Protein AF-A0A382DTG4-F1 (afdb_monomer)

Solvent-accessible surface area (backbone atoms only — not comparable to full-atom values): 11160 Å² total; per-residue (Å²): 135,79,87,79,81,75,70,80,77,74,67,53,72,70,52,54,51,51,22,52,24,25,38,50,22,15,50,25,50,50,53,11,51,51,51,27,50,52,51,48,52,54,34,33,78,71,74,37,52,62,44,42,61,45,42,50,45,24,54,51,43,31,53,47,50,34,57,56,57,39,75,75,47,96,58,85,46,54,68,46,31,54,51,16,40,53,50,39,50,48,46,46,51,52,19,35,52,54,21,58,73,44,82,76,82,46,75,62,50,62,40,65,55,44,51,53,23,50,42,33,39,71,46,52,28,83,79,79,52,74,70,78,75,73,63,88,53,73,78,52,46,83,66,38,69,78,55,57,80,78,51,83,59,63,76,42,53,55,14,12,16,36,20,50,62,70,75,40,71,46,33,21,52,11,57,59,47,34,48,33,46,24,46,21,24,38,41,28,15,53,32,40,71,70,63,45,57,68,70,58,18,50,53,52,8,50,48,66,38,67,58,131

Mean predicted aligned error: 8.34 Å

Secondary structure (DSSP, 8-state):
--GGG-------HHHHHHHHHHHHHHHHHHHHHHHHHHHHHHHHHTT----HHHHHHHHHHHHHHHHHGGGTSSS--HHHHHHHHHHHHHHHHHHHHHHHHS----HHIIIIIHHHHHHHHHT--TTT-GGGG--S-HHHHHHHTTTSTTS-SHHHHHHHHHHHHHS-GGGGGHHHHHHHHHHHHHHHHHHHHTT--HHHHHHHHHHHHH--

Foldseek 3Di:
DDPPPPPPPPQPPVLVLLLLLLQQLLVLLVVLLVQLLVVQVVCLVVVWAQALVSVVSSVVSSLCSLPVVLVPDPDRPVVSSVSSSVLNVCQLVVLLVVLVVDDDPDPCCVADLLVLLVCRLVGDRVVPCVPPLPDPPPVNNVVCVPPVVPDDCSLSSQLSSQCNNVVDSSSSRSVLSSNLSSQLSNQLSVCSVVVDDNVVSNVRSNCRSPPD

pLDDT: mean 83.43, std 18.0, range [33.41, 98.25]

Structure (mmCIF, N/CA/C/O backbone):
data_AF-A0A382DTG4-F1
#
_entry.id   AF-A0A382DTG4-F1
#
loop_
_atom_site.group_PDB
_atom_site.id
_atom_site.type_symbol
_atom_site.label_atom_id
_atom_site.label_alt_id
_atom_site.label_comp_id
_atom_site.label_asym_id
_atom_site.label_entity_id
_atom_site.label_seq_id
_atom_site.pdbx_PDB_ins_code
_atom_site.Cartn_x
_atom_site.Cartn_y
_atom_site.Cartn_z
_atom_site.occupancy
_atom_site.B_iso_or_equiv
_atom_site.auth_seq_id
_atom_site.auth_comp_id
_atom_site.auth_asym_id
_atom_site.auth_atom_id
_atom_site.pdbx_PDB_model_num
ATOM 1 N N . MET A 1 1 ? -14.571 -15.380 48.040 1.00 41.59 1 MET A N 1
ATOM 2 C CA . MET A 1 1 ? -14.551 -15.305 46.560 1.00 41.59 1 MET A CA 1
ATOM 3 C C . MET A 1 1 ? -14.891 -13.881 46.158 1.00 41.59 1 MET A C 1
ATOM 5 O O . MET A 1 1 ? -15.902 -13.368 46.612 1.00 41.59 1 MET A O 1
ATOM 9 N N . ASN A 1 2 ? -13.997 -13.217 45.423 1.00 33.41 2 ASN A N 1
ATOM 10 C CA . ASN A 1 2 ? -14.079 -11.786 45.120 1.00 33.41 2 ASN A CA 1
ATOM 11 C C . ASN A 1 2 ? -15.054 -11.560 43.939 1.00 33.41 2 ASN A C 1
ATOM 13 O O . ASN A 1 2 ? -14.813 -12.124 42.871 1.00 33.41 2 ASN A O 1
ATOM 17 N N . PRO A 1 3 ? -16.133 -10.767 44.074 1.00 41.69 3 PRO A N 1
ATOM 18 C CA . PRO A 1 3 ? -17.193 -10.647 43.060 1.00 41.69 3 PRO A CA 1
ATOM 19 C C . PRO A 1 3 ? -16.817 -9.777 41.841 1.00 41.69 3 PRO A C 1
ATOM 21 O O . PRO A 1 3 ? -17.677 -9.404 41.051 1.00 41.69 3 PRO A O 1
ATOM 24 N N . ILE A 1 4 ? -15.534 -9.457 41.652 1.00 47.00 4 ILE A N 1
ATOM 25 C CA . ILE A 1 4 ? -15.059 -8.506 40.630 1.00 47.00 4 ILE A CA 1
ATOM 26 C C . ILE A 1 4 ? -14.808 -9.177 39.260 1.00 47.00 4 ILE A C 1
ATOM 28 O O . ILE A 1 4 ? -14.642 -8.492 38.256 1.00 47.00 4 ILE A O 1
ATOM 32 N N . LEU A 1 5 ? -14.839 -10.510 39.165 1.00 43.56 5 LEU A N 1
ATOM 33 C CA . LEU A 1 5 ? -14.403 -11.228 37.955 1.00 43.56 5 LEU A CA 1
ATOM 34 C C . LEU A 1 5 ? -15.515 -11.702 37.002 1.00 43.56 5 LEU A C 1
ATOM 36 O O . LEU A 1 5 ? -15.212 -12.359 36.013 1.00 43.56 5 LEU A O 1
ATOM 40 N N . VAL A 1 6 ? -16.785 -11.345 37.232 1.00 41.88 6 VAL A N 1
ATOM 41 C CA . VAL A 1 6 ? -17.903 -11.747 36.344 1.00 41.88 6 VAL A CA 1
ATOM 42 C C . VAL A 1 6 ? -18.713 -10.542 35.857 1.00 41.88 6 VAL A C 1
ATOM 44 O O . VAL A 1 6 ? -19.922 -10.598 35.668 1.00 41.88 6 VAL A O 1
ATOM 47 N N . ALA A 1 7 ? -18.045 -9.416 35.608 1.00 39.16 7 ALA A N 1
ATOM 48 C CA . ALA A 1 7 ? -18.603 -8.400 34.728 1.00 39.16 7 ALA A CA 1
ATOM 49 C C . ALA A 1 7 ? -18.154 -8.722 33.300 1.00 39.16 7 ALA A C 1
ATOM 51 O O . ALA A 1 7 ? -17.081 -8.306 32.865 1.00 39.16 7 ALA A O 1
ATOM 52 N N . SER A 1 8 ? -18.988 -9.457 32.561 1.00 46.69 8 SER A N 1
ATOM 53 C CA . SER A 1 8 ? -18.983 -9.431 31.096 1.00 46.69 8 SER A CA 1
ATOM 54 C C . SER A 1 8 ? -19.105 -7.962 30.666 1.00 46.69 8 SER A C 1
ATOM 56 O O . SER A 1 8 ? -20.215 -7.438 30.535 1.00 46.69 8 SER A O 1
ATOM 58 N N . ARG A 1 9 ? -17.975 -7.265 30.483 1.00 50.72 9 ARG A N 1
ATOM 59 C CA . ARG A 1 9 ? -17.933 -5.931 29.877 1.00 50.72 9 ARG A CA 1
ATOM 60 C C . ARG A 1 9 ? -18.390 -6.092 28.432 1.00 50.72 9 ARG A C 1
ATOM 62 O O . ARG A 1 9 ? -17.586 -6.314 27.534 1.00 50.72 9 ARG A O 1
ATOM 69 N N . LYS A 1 10 ? -19.700 -5.994 28.195 1.00 53.47 10 LYS A N 1
ATOM 70 C CA . LYS A 1 10 ? -20.219 -5.720 26.857 1.00 53.47 10 LYS A CA 1
ATOM 71 C C . LYS A 1 10 ? -19.581 -4.401 26.428 1.00 53.47 10 LYS A C 1
ATOM 73 O O . LYS A 1 10 ? -19.871 -3.358 27.012 1.00 53.47 10 LYS A O 1
ATOM 78 N N . SER A 1 11 ? -18.662 -4.460 25.466 1.00 61.19 11 SER A N 1
ATOM 79 C CA . SER A 1 11 ? -18.122 -3.255 24.850 1.00 61.19 11 SER A CA 1
ATOM 80 C C . SER A 1 11 ? -19.294 -2.428 24.296 1.00 61.19 11 SER A C 1
ATOM 82 O O . SER A 1 11 ? -20.218 -3.009 23.717 1.00 61.19 11 SER A O 1
ATOM 84 N N . PRO A 1 12 ? -19.312 -1.098 24.507 1.00 77.69 12 PRO A N 1
ATOM 85 C CA . PRO A 1 12 ? -20.379 -0.240 23.998 1.00 77.69 12 PRO A CA 1
ATOM 86 C C . PRO A 1 12 ? -20.566 -0.445 22.490 1.00 77.69 12 PRO A C 1
ATOM 88 O O . PRO A 1 12 ? -19.577 -0.627 21.777 1.00 77.69 12 PRO A O 1
ATOM 91 N N . GLU A 1 13 ? -21.795 -0.348 21.977 1.00 80.75 13 GLU A N 1
ATOM 92 C CA . GLU A 1 13 ? -22.078 -0.485 20.534 1.00 80.75 13 GLU A CA 1
ATOM 93 C C . GLU A 1 13 ? -21.193 0.433 19.677 1.00 80.75 13 GLU A C 1
ATOM 95 O O . GLU A 1 13 ? -20.664 0.017 18.647 1.00 80.75 13 GLU A O 1
ATOM 100 N N . ARG A 1 14 ? -20.929 1.655 20.163 1.00 83.94 14 ARG A N 1
ATOM 101 C CA . ARG A 1 14 ? -20.005 2.608 19.531 1.00 83.94 14 ARG A CA 1
ATOM 102 C C . ARG A 1 14 ? -18.582 2.061 19.399 1.00 83.94 14 ARG A C 1
ATOM 104 O O . ARG A 1 14 ? -17.934 2.283 18.383 1.00 83.94 14 ARG A O 1
ATOM 111 N N . THR A 1 15 ? -18.083 1.369 20.420 1.00 86.88 15 THR A N 1
ATOM 112 C CA . THR A 1 15 ? -16.732 0.794 20.425 1.00 86.88 15 THR A CA 1
ATOM 113 C C . THR A 1 15 ? -16.626 -0.327 19.398 1.00 86.88 15 THR A C 1
ATOM 115 O O . THR A 1 15 ? -15.684 -0.327 18.613 1.00 86.88 15 THR A O 1
ATOM 118 N N . ARG A 1 16 ? -17.633 -1.207 19.328 1.00 87.69 16 ARG A N 1
ATOM 119 C CA . ARG A 1 16 ? -17.695 -2.278 18.318 1.00 87.69 16 ARG A CA 1
ATOM 120 C C . ARG A 1 16 ? -17.787 -1.735 16.897 1.00 87.69 16 ARG A C 1
ATOM 122 O O . ARG A 1 16 ? -17.197 -2.294 15.980 1.00 87.69 16 ARG A O 1
ATOM 129 N N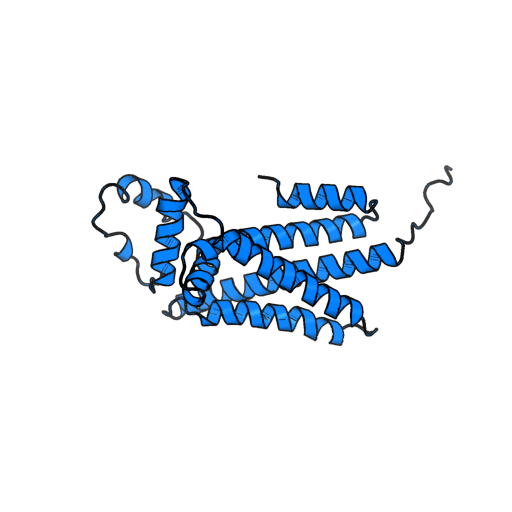 . PHE A 1 17 ? -18.525 -0.645 16.705 1.00 90.44 17 PHE A N 1
ATOM 130 C CA . PHE A 1 17 ? -18.615 0.016 15.407 1.00 90.44 17 PHE A CA 1
ATOM 131 C C . PHE A 1 17 ? -17.248 0.547 14.947 1.00 90.44 17 PHE A C 1
ATOM 133 O O . PHE A 1 17 ? -16.827 0.257 13.829 1.00 90.44 17 PHE A O 1
ATOM 140 N N . LEU A 1 18 ? -16.525 1.254 15.824 1.00 93.69 18 LEU A N 1
ATOM 141 C CA . LEU A 1 18 ? -15.179 1.765 15.531 1.00 93.69 18 LEU A CA 1
ATOM 142 C C . LEU A 1 18 ? -14.165 0.641 15.295 1.00 93.69 18 LEU A C 1
ATOM 144 O O . LEU A 1 18 ? -13.379 0.720 14.355 1.00 93.69 18 LEU A O 1
ATOM 148 N N . GLU A 1 19 ? -14.213 -0.410 16.111 1.00 94.38 19 GLU A N 1
ATOM 149 C CA . GLU A 1 19 ? -13.383 -1.608 15.966 1.00 94.38 19 GLU A CA 1
ATOM 150 C C . GLU A 1 19 ? -13.554 -2.240 14.579 1.00 94.38 19 GLU A C 1
ATOM 152 O O . GLU A 1 19 ? -12.569 -2.452 13.872 1.00 94.38 19 GLU A O 1
ATOM 157 N N . ARG A 1 20 ? -14.802 -2.470 14.147 1.00 92.94 20 ARG A N 1
ATOM 158 C CA . ARG A 1 20 ? -15.104 -3.047 12.828 1.00 92.94 20 ARG A CA 1
ATOM 159 C C . ARG A 1 20 ? -14.619 -2.159 11.689 1.00 92.94 20 ARG A C 1
ATOM 161 O O . ARG A 1 20 ? -14.028 -2.674 10.739 1.00 92.94 20 ARG A O 1
ATOM 168 N N . ILE A 1 21 ? -14.836 -0.843 11.786 1.00 94.69 21 ILE A N 1
ATOM 169 C CA . ILE A 1 21 ? -14.362 0.102 10.769 1.00 94.69 21 ILE A CA 1
ATOM 170 C C . ILE A 1 21 ? -12.841 0.043 10.664 1.00 94.69 21 ILE A C 1
ATOM 172 O O . ILE A 1 21 ? -12.321 -0.074 9.554 1.00 94.69 21 ILE A O 1
ATOM 176 N N . ALA A 1 22 ? -12.137 0.104 11.794 1.00 96.56 22 ALA A N 1
ATOM 177 C CA . ALA A 1 22 ? -10.681 0.103 11.838 1.00 96.56 22 ALA A CA 1
ATOM 178 C C . ALA A 1 22 ? -10.106 -1.219 11.302 1.00 96.56 22 ALA A C 1
ATOM 180 O O . ALA A 1 22 ? -9.266 -1.201 10.400 1.00 96.56 22 ALA A O 1
ATOM 181 N N . ALA A 1 23 ? -10.639 -2.360 11.754 1.00 95.62 23 ALA A N 1
ATOM 182 C CA . ALA A 1 23 ? -10.216 -3.687 11.308 1.00 95.62 23 ALA A CA 1
ATOM 183 C C . ALA A 1 23 ? -10.394 -3.855 9.798 1.00 95.62 23 ALA A C 1
ATOM 185 O O . ALA A 1 23 ? -9.489 -4.301 9.089 1.00 95.62 23 ALA A O 1
ATOM 186 N N . ARG A 1 24 ? -11.569 -3.478 9.286 1.00 94.69 24 ARG A N 1
ATOM 187 C CA . ARG A 1 24 ? -11.892 -3.612 7.868 1.00 94.69 24 ARG A CA 1
ATOM 188 C C . ARG A 1 24 ? -11.072 -2.664 7.006 1.00 94.69 24 ARG A C 1
ATOM 190 O O . ARG A 1 24 ? -10.570 -3.103 5.979 1.00 94.69 24 ARG A O 1
ATOM 197 N N . SER A 1 25 ? -10.889 -1.415 7.427 1.00 96.81 25 SER A N 1
ATOM 198 C CA . SER A 1 25 ? -10.101 -0.435 6.669 1.00 96.81 25 SER A CA 1
ATOM 199 C C . SER A 1 25 ? -8.630 -0.844 6.598 1.00 96.81 25 SER A C 1
ATOM 201 O O . SER A 1 25 ? -8.063 -0.916 5.509 1.00 96.81 25 SER A O 1
ATOM 203 N N . GLY A 1 26 ? -8.033 -1.192 7.745 1.00 97.38 26 GLY A N 1
ATOM 204 C CA . GLY A 1 26 ? -6.634 -1.613 7.823 1.00 97.38 26 GLY A CA 1
ATOM 205 C C . GLY A 1 26 ? -6.365 -2.904 7.049 1.00 97.38 26 GLY A C 1
ATOM 206 O O . GLY A 1 26 ? -5.438 -2.957 6.246 1.00 97.38 26 GLY A O 1
ATOM 207 N N . SER A 1 27 ? -7.219 -3.924 7.205 1.00 97.00 27 SER A N 1
ATOM 208 C CA . SER A 1 27 ? -7.064 -5.176 6.448 1.00 97.00 27 SER A CA 1
ATOM 209 C C . SER A 1 27 ? -7.289 -4.999 4.944 1.00 97.00 27 SER A C 1
ATOM 211 O O . SER A 1 27 ? -6.564 -5.606 4.167 1.00 97.00 27 SER A O 1
ATOM 213 N N . SER A 1 28 ? -8.229 -4.148 4.514 1.00 97.00 28 SER A N 1
ATOM 214 C CA . SER A 1 28 ? -8.463 -3.884 3.082 1.00 97.00 28 SER A CA 1
ATOM 215 C C . SER A 1 28 ? -7.253 -3.210 2.429 1.00 97.00 28 SER A C 1
ATOM 217 O O . SER A 1 28 ? -6.852 -3.606 1.337 1.00 97.00 28 SER A O 1
ATOM 219 N N . ILE A 1 29 ? -6.621 -2.255 3.125 1.00 98.00 29 ILE A N 1
ATOM 220 C CA . ILE A 1 29 ? -5.372 -1.627 2.670 1.00 98.00 29 ILE A CA 1
ATOM 221 C C . ILE A 1 29 ? -4.253 -2.668 2.544 1.00 98.00 29 ILE A C 1
ATOM 223 O O . ILE A 1 29 ? -3.593 -2.719 1.508 1.00 98.00 29 ILE A O 1
ATOM 227 N N . LEU A 1 30 ? -4.060 -3.523 3.557 1.00 97.00 30 LEU A N 1
ATOM 228 C CA . LEU A 1 30 ? -3.025 -4.562 3.507 1.00 97.00 30 LEU A CA 1
ATOM 229 C C . LEU A 1 30 ? -3.260 -5.578 2.388 1.00 97.00 30 LEU A C 1
ATOM 231 O O . LEU A 1 30 ? -2.315 -5.936 1.694 1.00 97.00 30 LEU A O 1
ATOM 235 N N . ILE A 1 31 ? -4.501 -6.031 2.193 1.00 97.19 31 ILE A N 1
ATOM 236 C CA . ILE A 1 31 ? -4.842 -6.971 1.116 1.00 97.19 31 ILE A CA 1
ATOM 237 C C . ILE A 1 31 ? -4.566 -6.332 -0.248 1.00 97.19 31 ILE A C 1
ATOM 239 O O . ILE A 1 31 ? -3.999 -6.984 -1.121 1.00 97.19 31 ILE A O 1
ATOM 243 N N . ALA A 1 32 ? -4.927 -5.060 -0.430 1.00 97.62 32 ALA A N 1
ATOM 244 C CA . ALA A 1 32 ? -4.651 -4.335 -1.664 1.00 97.62 32 ALA A CA 1
ATOM 245 C C . ALA A 1 32 ? -3.146 -4.197 -1.928 1.00 97.62 32 ALA A C 1
ATOM 247 O O . ALA A 1 32 ? -2.701 -4.423 -3.054 1.00 97.62 32 ALA A O 1
ATOM 248 N N . LEU A 1 33 ? -2.359 -3.867 -0.899 1.00 96.56 33 LEU A N 1
ATOM 249 C CA . LEU A 1 33 ? -0.904 -3.764 -1.012 1.00 96.56 33 LEU A CA 1
ATOM 250 C C . LEU A 1 33 ? -0.275 -5.126 -1.333 1.00 96.56 33 LEU A C 1
ATOM 252 O O . LEU A 1 33 ? 0.518 -5.230 -2.260 1.00 96.56 33 LEU A O 1
ATOM 256 N N . ALA A 1 34 ? -0.693 -6.186 -0.639 1.00 96.12 34 ALA A N 1
ATOM 257 C CA . ALA A 1 34 ? -0.229 -7.544 -0.907 1.00 96.12 34 ALA A CA 1
ATOM 258 C C . ALA A 1 34 ? -0.576 -8.006 -2.332 1.00 96.12 34 ALA A C 1
ATOM 260 O O . ALA A 1 34 ? 0.245 -8.642 -2.987 1.00 96.12 34 ALA A O 1
ATOM 261 N N . ALA A 1 35 ? -1.768 -7.668 -2.834 1.00 97.12 35 ALA A N 1
ATOM 262 C CA . ALA A 1 35 ? -2.168 -7.982 -4.202 1.00 97.12 35 ALA A CA 1
ATOM 263 C C . ALA A 1 35 ? -1.302 -7.254 -5.239 1.00 97.12 35 ALA A C 1
ATOM 265 O O . ALA A 1 35 ? -0.933 -7.856 -6.247 1.00 97.12 35 ALA A O 1
ATOM 266 N N . LEU A 1 36 ? -0.944 -5.991 -4.985 1.00 96.94 36 LEU A N 1
ATOM 267 C CA . LEU A 1 36 ? -0.003 -5.248 -5.822 1.00 96.94 36 LEU A CA 1
ATOM 268 C C . LEU A 1 36 ? 1.360 -5.938 -5.840 1.00 96.94 36 LEU A C 1
ATOM 270 O O . LEU A 1 36 ? 1.828 -6.297 -6.916 1.00 96.94 36 LEU A O 1
ATOM 274 N N . GLU A 1 37 ? 1.964 -6.164 -4.676 1.00 95.25 37 GLU A N 1
ATOM 275 C CA . GLU A 1 37 ? 3.291 -6.783 -4.550 1.00 95.25 37 GLU A CA 1
ATOM 276 C C . GLU A 1 37 ? 3.344 -8.154 -5.234 1.00 95.25 37 GLU A C 1
ATOM 278 O O . GLU A 1 37 ? 4.230 -8.428 -6.045 1.00 95.25 37 GLU A O 1
ATOM 283 N N . LEU A 1 38 ? 2.333 -8.991 -4.985 1.00 96.12 38 LEU A N 1
ATOM 284 C CA . LEU A 1 38 ? 2.208 -10.298 -5.620 1.00 96.12 38 LEU A CA 1
ATOM 285 C C . LEU A 1 38 ? 2.074 -10.176 -7.140 1.00 96.12 38 LEU A C 1
ATOM 287 O O . LEU A 1 38 ? 2.714 -10.925 -7.875 1.00 96.12 38 LEU A O 1
ATOM 291 N N . SER A 1 39 ? 1.263 -9.234 -7.625 1.00 97.19 39 SER A N 1
ATOM 292 C CA . SER A 1 39 ? 1.095 -9.027 -9.065 1.00 97.19 39 SER A CA 1
ATOM 293 C C . SER A 1 39 ? 2.384 -8.561 -9.739 1.00 97.19 39 SER A C 1
ATOM 295 O O . SER A 1 39 ? 2.688 -9.028 -10.833 1.00 97.19 39 SER A O 1
ATOM 297 N N . VAL A 1 40 ? 3.174 -7.705 -9.083 1.00 96.31 40 VAL A N 1
ATOM 298 C CA . VAL A 1 40 ? 4.480 -7.279 -9.598 1.00 96.31 40 VAL A CA 1
ATOM 299 C C . VAL A 1 40 ? 5.447 -8.460 -9.624 1.00 96.31 40 VAL A C 1
ATOM 301 O O . VAL A 1 40 ? 6.078 -8.695 -10.651 1.00 96.31 40 VAL A O 1
ATOM 304 N N . ALA A 1 41 ? 5.518 -9.244 -8.546 1.00 94.00 41 ALA A N 1
ATOM 305 C CA . ALA A 1 41 ? 6.376 -10.423 -8.484 1.00 94.00 41 ALA A CA 1
ATOM 306 C C . ALA A 1 41 ? 6.042 -11.440 -9.591 1.00 94.00 41 ALA A C 1
ATOM 308 O O . ALA A 1 41 ? 6.940 -11.938 -10.269 1.00 94.00 41 ALA A O 1
ATOM 309 N N . VAL A 1 42 ? 4.752 -11.710 -9.825 1.00 95.81 42 VAL A N 1
ATOM 310 C CA . VAL A 1 42 ? 4.296 -12.575 -10.927 1.00 95.81 42 VAL A CA 1
ATOM 311 C C . VAL A 1 42 ? 4.671 -11.985 -12.286 1.00 95.81 42 VAL A C 1
ATOM 313 O O . VAL A 1 42 ? 5.176 -12.712 -13.140 1.00 95.81 42 VAL A O 1
ATOM 316 N N . THR A 1 43 ? 4.481 -10.679 -12.484 1.00 96.25 43 THR A N 1
ATOM 317 C CA . THR A 1 43 ? 4.887 -9.992 -13.717 1.00 96.25 43 THR A CA 1
ATOM 318 C C . THR A 1 43 ? 6.388 -10.128 -13.963 1.00 96.25 43 THR A C 1
ATOM 320 O O . THR A 1 43 ? 6.781 -10.452 -15.081 1.00 96.25 43 THR A O 1
ATOM 323 N N . PHE A 1 44 ? 7.226 -9.952 -12.938 1.00 93.56 44 PHE A N 1
ATOM 324 C CA . PHE A 1 44 ? 8.671 -10.129 -13.070 1.00 93.56 44 PHE A CA 1
ATOM 325 C C . PHE A 1 44 ? 9.057 -11.558 -13.425 1.00 93.56 44 PHE A C 1
ATOM 327 O O . PHE A 1 44 ? 9.831 -11.737 -14.361 1.00 93.56 44 PHE A O 1
ATOM 334 N N . MET A 1 45 ? 8.475 -12.563 -12.763 1.00 93.81 45 MET A N 1
ATOM 335 C CA . MET A 1 45 ? 8.701 -13.977 -13.100 1.00 93.81 45 MET A CA 1
ATOM 336 C C . MET A 1 45 ? 8.241 -14.336 -14.519 1.00 93.81 45 MET A C 1
ATOM 338 O O . MET A 1 45 ? 8.760 -15.274 -15.110 1.00 93.81 45 MET A O 1
ATOM 342 N N . ALA A 1 46 ? 7.281 -13.600 -15.081 1.00 95.88 46 ALA A N 1
ATOM 343 C CA . ALA A 1 46 ? 6.839 -13.763 -16.464 1.00 95.88 46 ALA A CA 1
ATOM 344 C C . ALA A 1 46 ? 7.709 -12.998 -17.485 1.00 95.88 46 ALA A C 1
ATOM 346 O O . ALA A 1 46 ? 7.361 -12.952 -18.664 1.00 95.88 46 ALA A O 1
ATOM 347 N N . GLY A 1 47 ? 8.805 -12.364 -17.052 1.00 92.94 47 GLY A N 1
ATOM 348 C CA . GLY A 1 47 ? 9.669 -11.539 -17.905 1.00 92.94 47 GLY A CA 1
ATOM 349 C C . GLY A 1 47 ? 9.118 -10.138 -18.186 1.00 92.94 47 GLY A C 1
ATOM 350 O O . GLY A 1 47 ? 9.642 -9.423 -19.033 1.00 92.94 47 GLY A O 1
ATOM 351 N N . GLY A 1 48 ? 8.050 -9.733 -17.496 1.00 94.81 48 GLY A N 1
ATOM 352 C CA . GLY A 1 48 ? 7.436 -8.416 -17.630 1.00 94.81 48 GLY A CA 1
ATOM 353 C C . GLY A 1 48 ? 8.110 -7.339 -16.779 1.00 94.81 48 GLY A C 1
ATOM 354 O O . GLY A 1 48 ? 9.093 -7.578 -16.089 1.00 94.81 48 GLY A O 1
ATOM 355 N N . VAL A 1 49 ? 7.544 -6.132 -16.799 1.00 95.06 49 VAL A N 1
ATOM 356 C CA . VAL A 1 49 ? 8.056 -4.962 -16.065 1.00 95.06 49 VAL A CA 1
ATOM 357 C C . VAL A 1 49 ? 6.939 -4.265 -15.292 1.00 95.06 49 VAL A C 1
ATOM 359 O O . VAL A 1 49 ? 5.754 -4.437 -15.598 1.00 95.06 49 VAL A O 1
ATOM 362 N N . ILE A 1 50 ? 7.286 -3.421 -14.316 1.00 95.62 50 ILE A N 1
ATOM 363 C CA . ILE A 1 50 ? 6.285 -2.625 -13.596 1.00 95.62 50 ILE A CA 1
ATOM 364 C C . ILE A 1 50 ? 5.610 -1.635 -14.552 1.00 95.62 50 ILE A C 1
ATOM 366 O O . ILE A 1 50 ? 6.222 -0.764 -15.172 1.00 95.62 50 ILE A O 1
ATOM 370 N N . THR A 1 51 ? 4.290 -1.753 -14.626 1.00 96.31 51 THR A N 1
ATOM 371 C CA . THR A 1 51 ? 3.403 -0.847 -15.358 1.00 96.31 51 THR A CA 1
ATOM 372 C C . THR A 1 51 ? 2.475 -0.091 -14.410 1.00 96.31 51 THR A C 1
ATOM 374 O O . THR A 1 51 ? 2.245 -0.504 -13.272 1.00 96.31 51 THR A O 1
ATOM 377 N N . ARG A 1 52 ? 1.848 0.972 -14.925 1.00 95.81 52 ARG A N 1
ATOM 378 C CA . ARG A 1 52 ? 0.798 1.735 -14.231 1.00 95.81 52 ARG A CA 1
ATOM 379 C C . ARG A 1 52 ? -0.405 0.887 -13.785 1.00 95.81 52 ARG A C 1
ATOM 381 O O . ARG A 1 52 ? -1.144 1.294 -12.895 1.00 95.81 52 ARG A O 1
ATOM 388 N N . TYR A 1 53 ? -0.611 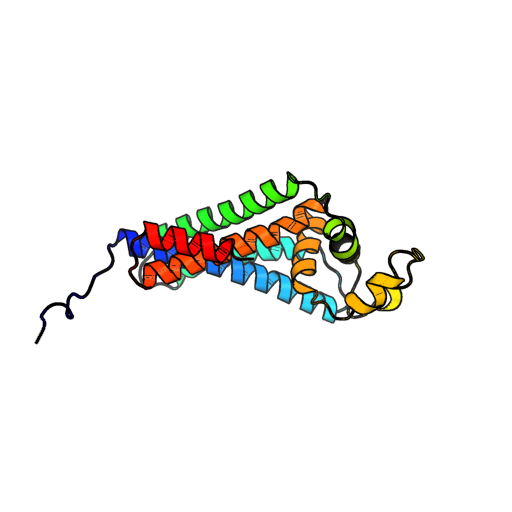-0.285 -14.392 1.00 97.44 53 TYR A N 1
ATOM 389 C CA . TYR A 1 53 ? -1.739 -1.158 -14.072 1.00 97.44 53 TYR A CA 1
ATOM 390 C C . TYR A 1 53 ? -1.607 -1.825 -12.699 1.00 97.44 53 TYR A C 1
ATOM 392 O O . TYR A 1 53 ? -2.628 -2.130 -12.098 1.00 97.44 53 TYR A O 1
ATOM 400 N N . HIS A 1 54 ? -0.394 -1.972 -12.156 1.00 97.56 54 HIS A N 1
ATOM 401 C CA . HIS A 1 54 ? -0.202 -2.493 -10.796 1.00 97.56 54 HIS A CA 1
ATOM 402 C C . HIS A 1 54 ? -0.754 -1.523 -9.739 1.00 97.56 54 HIS A C 1
ATOM 404 O O . HIS A 1 54 ? -1.424 -1.939 -8.797 1.00 97.56 54 HIS A O 1
ATOM 410 N N . PHE A 1 55 ? -0.572 -0.213 -9.942 1.00 97.00 55 PHE A N 1
ATOM 411 C CA . PHE A 1 55 ? -1.180 0.803 -9.079 1.00 97.00 55 PHE A CA 1
ATOM 412 C C . PHE A 1 55 ? -2.713 0.800 -9.194 1.00 97.00 55 PHE A C 1
ATOM 414 O O . PHE A 1 55 ? -3.427 0.863 -8.195 1.00 97.00 55 PHE A O 1
ATOM 421 N N . LEU A 1 56 ? -3.242 0.669 -10.415 1.00 97.56 56 LEU A N 1
ATOM 422 C CA . LEU A 1 56 ? -4.688 0.555 -10.629 1.00 97.56 56 LEU A CA 1
ATOM 423 C C . LEU A 1 56 ? -5.268 -0.728 -10.016 1.00 97.56 56 LEU A C 1
ATOM 425 O O . LEU A 1 56 ? -6.385 -0.694 -9.503 1.00 97.56 56 LEU A O 1
ATOM 429 N N . LEU A 1 57 ? -4.514 -1.831 -10.013 1.00 97.75 57 LEU A N 1
ATOM 430 C CA . LEU A 1 57 ? -4.896 -3.066 -9.332 1.00 97.75 57 LEU A CA 1
ATOM 431 C C . LEU A 1 57 ? -5.011 -2.853 -7.821 1.00 97.75 57 LEU A C 1
ATOM 433 O O . LEU A 1 57 ? -6.008 -3.274 -7.241 1.00 97.75 57 LEU A O 1
ATOM 437 N N . PHE A 1 58 ? -4.053 -2.161 -7.195 1.00 97.62 58 PHE A N 1
ATOM 438 C CA . PHE A 1 58 ? -4.151 -1.781 -5.780 1.00 97.62 58 PHE A CA 1
ATOM 439 C C . PHE A 1 58 ? -5.462 -1.041 -5.491 1.00 97.62 58 PHE A C 1
ATOM 441 O O . PHE A 1 58 ? -6.214 -1.437 -4.598 1.00 97.62 58 PHE A O 1
ATOM 448 N N . VAL A 1 59 ? -5.792 -0.024 -6.294 1.00 97.25 59 VAL A N 1
ATOM 449 C CA . VAL A 1 59 ? -7.050 0.724 -6.144 1.00 97.25 59 VAL A CA 1
ATOM 450 C C . VAL A 1 59 ? -8.262 -0.194 -6.333 1.00 97.25 59 VAL A C 1
ATOM 4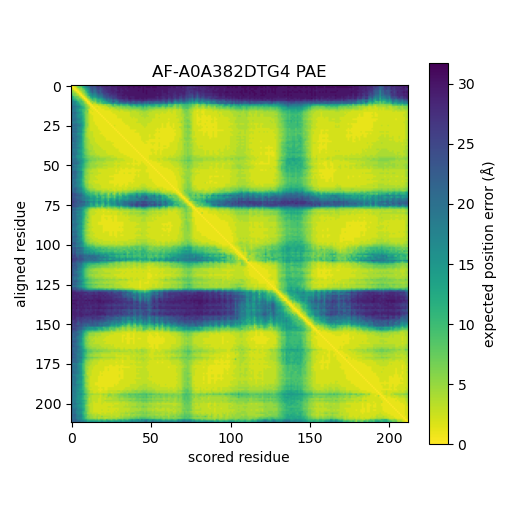52 O O . VAL A 1 59 ? -9.184 -0.170 -5.519 1.00 97.25 59 VAL A O 1
ATOM 455 N N . ALA A 1 60 ? -8.264 -1.042 -7.362 1.00 97.38 60 ALA A N 1
ATOM 456 C CA . ALA A 1 60 ? -9.372 -1.950 -7.646 1.00 97.38 60 ALA A CA 1
ATOM 457 C C . ALA A 1 60 ? -9.606 -2.966 -6.515 1.00 97.38 60 ALA A C 1
ATOM 459 O O . ALA A 1 60 ? -10.747 -3.158 -6.091 1.00 97.38 60 ALA A O 1
ATOM 460 N N . VAL A 1 61 ? -8.543 -3.580 -5.988 1.00 97.25 61 VAL A N 1
ATOM 461 C CA . VAL A 1 61 ? -8.623 -4.541 -4.875 1.00 97.25 61 VAL A CA 1
ATOM 462 C C . VAL A 1 61 ? -9.069 -3.848 -3.589 1.00 97.25 61 VAL A C 1
ATOM 464 O O . VAL A 1 61 ? -9.891 -4.401 -2.855 1.00 97.25 61 VAL A O 1
ATOM 467 N N . LEU A 1 62 ? -8.608 -2.622 -3.331 1.00 96.75 62 LEU A N 1
ATOM 468 C CA . LEU A 1 62 ? -9.066 -1.832 -2.187 1.00 96.75 62 LEU A CA 1
ATOM 469 C C . LEU A 1 62 ? -10.579 -1.579 -2.254 1.00 96.75 62 LEU A C 1
ATOM 471 O O . LEU A 1 62 ? -11.301 -1.852 -1.297 1.00 96.75 62 LEU A O 1
ATOM 475 N N . LEU A 1 63 ? -11.082 -1.123 -3.404 1.00 94.75 63 LEU A N 1
ATOM 476 C CA . LEU A 1 63 ? -12.516 -0.900 -3.604 1.00 94.75 63 LEU A CA 1
ATOM 477 C C . LEU A 1 63 ? -13.313 -2.206 -3.471 1.00 94.75 63 LEU A C 1
ATOM 479 O O . LEU A 1 63 ? -14.328 -2.245 -2.774 1.00 94.75 63 LEU A O 1
ATOM 483 N N . ALA A 1 64 ? -12.839 -3.287 -4.095 1.00 93.50 64 ALA A N 1
ATOM 484 C CA . ALA A 1 64 ? -13.501 -4.587 -4.056 1.00 93.50 64 ALA A CA 1
ATOM 485 C C . ALA A 1 64 ? -13.576 -5.152 -2.629 1.00 93.50 64 ALA A C 1
ATOM 487 O O . ALA A 1 64 ? -14.642 -5.576 -2.191 1.00 93.50 64 ALA A O 1
ATOM 488 N N . THR A 1 65 ? -12.485 -5.110 -1.863 1.00 91.75 65 THR A N 1
ATOM 489 C CA . THR A 1 65 ? -12.459 -5.596 -0.471 1.00 91.75 65 THR A CA 1
ATOM 490 C C . THR A 1 65 ? -13.347 -4.758 0.449 1.00 91.75 65 THR A C 1
ATOM 492 O O . THR A 1 65 ? -14.052 -5.311 1.302 1.00 91.75 65 THR A O 1
ATOM 495 N N . CYS A 1 66 ? -13.403 -3.443 0.234 1.00 86.94 66 CYS A N 1
ATOM 496 C CA . CYS A 1 66 ? -14.307 -2.564 0.963 1.00 86.94 66 CYS A CA 1
ATOM 497 C C . CYS A 1 66 ? -15.786 -2.782 0.609 1.00 86.94 66 CYS A C 1
ATOM 499 O O . CYS A 1 66 ? -16.607 -2.628 1.504 1.00 86.94 66 CYS A O 1
ATOM 501 N N . VAL A 1 67 ? -16.153 -3.163 -0.620 1.00 84.44 67 VAL A N 1
ATOM 502 C CA . VAL A 1 67 ? -17.565 -3.313 -1.045 1.00 84.44 67 VAL A CA 1
ATOM 503 C C . VAL A 1 67 ? -18.080 -4.751 -0.923 1.00 84.44 67 VAL A C 1
ATOM 505 O O . VAL A 1 67 ? -19.190 -4.986 -0.445 1.00 84.44 67 VAL A O 1
ATOM 508 N N . CYS A 1 68 ? -17.298 -5.742 -1.347 1.00 80.88 68 CYS A N 1
ATOM 509 C CA . CYS A 1 68 ? -17.743 -7.135 -1.422 1.00 80.88 68 CYS A CA 1
ATOM 510 C C . CYS A 1 68 ? -17.882 -7.789 -0.043 1.00 80.88 68 CYS A C 1
ATOM 512 O O . CYS A 1 68 ? -18.699 -8.692 0.119 1.00 80.88 68 CYS A O 1
ATOM 514 N N . ARG A 1 69 ? -17.140 -7.316 0.965 1.00 77.62 69 ARG A N 1
ATOM 515 C CA . ARG A 1 69 ? -17.170 -7.887 2.319 1.00 77.62 69 ARG A CA 1
ATOM 516 C C . ARG A 1 69 ? -18.509 -7.669 3.039 1.00 77.62 69 ARG A C 1
ATOM 518 O O . ARG A 1 69 ? -18.875 -8.503 3.856 1.00 77.62 69 ARG A O 1
ATOM 525 N N . ASP A 1 70 ? -19.284 -6.644 2.665 1.00 66.81 70 ASP A N 1
ATOM 526 C CA . ASP A 1 70 ? -20.659 -6.446 3.169 1.00 66.81 70 ASP A CA 1
ATOM 527 C C . ASP A 1 70 ? -21.636 -7.508 2.677 1.00 66.81 70 ASP A C 1
ATOM 529 O O . ASP A 1 70 ? -22.663 -7.733 3.307 1.00 66.81 70 ASP A O 1
ATOM 533 N N . ARG A 1 71 ? -21.350 -8.145 1.536 1.00 61.38 71 ARG A N 1
ATOM 534 C CA . ARG A 1 71 ? -22.262 -9.126 0.935 1.00 61.38 71 ARG A CA 1
ATOM 535 C C . ARG A 1 71 ? -22.139 -10.519 1.546 1.00 61.38 71 ARG A C 1
ATOM 537 O O . ARG A 1 71 ? -22.949 -11.380 1.229 1.00 61.38 71 ARG A O 1
ATOM 544 N N . VAL A 1 72 ? -21.117 -10.741 2.373 1.00 60.16 72 VAL A N 1
ATOM 545 C CA . VAL A 1 72 ? -20.828 -12.035 3.010 1.00 60.16 72 VAL A CA 1
ATOM 546 C C . VAL A 1 72 ? -21.385 -12.096 4.439 1.00 60.16 72 VAL A C 1
ATOM 548 O O . VAL A 1 72 ? -21.628 -13.184 4.953 1.00 60.16 72 VAL A O 1
ATOM 551 N N . GLU A 1 73 ? -21.616 -10.952 5.090 1.00 60.19 73 GLU A N 1
ATOM 552 C CA . GLU A 1 73 ? -22.146 -10.902 6.457 1.00 60.19 73 GLU A CA 1
ATOM 553 C C . GLU A 1 73 ? -23.686 -11.009 6.483 1.00 60.19 73 GLU A C 1
ATOM 555 O O . GLU A 1 73 ? -24.383 -10.478 5.623 1.00 60.19 73 GLU A O 1
ATOM 560 N N . VAL A 1 74 ? -24.217 -11.722 7.487 1.00 53.62 74 VAL A N 1
ATOM 561 C CA . VAL A 1 74 ? -25.651 -12.070 7.628 1.00 53.62 74 VAL A CA 1
ATOM 562 C C . VAL A 1 74 ? -26.534 -10.847 7.928 1.00 53.62 74 VAL A C 1
ATOM 564 O O . VAL A 1 74 ? -27.724 -10.857 7.624 1.00 53.62 74 VAL A O 1
ATOM 567 N N . GLU A 1 75 ? -25.959 -9.771 8.473 1.00 57.81 75 GLU A N 1
ATOM 568 C CA . GLU A 1 75 ? -26.633 -8.480 8.634 1.00 57.81 75 GLU A CA 1
ATOM 569 C C . GLU A 1 75 ? -26.007 -7.428 7.708 1.00 57.81 75 GLU A C 1
ATOM 571 O O . GLU A 1 75 ? -24.779 -7.322 7.655 1.00 57.81 75 GLU A O 1
ATOM 576 N N . PRO A 1 76 ? -26.812 -6.599 7.014 1.00 58.78 76 PRO A N 1
ATOM 577 C CA . PRO A 1 76 ? -26.301 -5.576 6.112 1.00 58.78 76 PRO A CA 1
ATOM 578 C C . PRO A 1 76 ? -25.616 -4.453 6.902 1.00 58.78 76 PRO A C 1
ATOM 580 O O . PRO A 1 76 ? -26.220 -3.441 7.265 1.00 58.78 76 PRO A O 1
ATOM 583 N N . LEU A 1 77 ? -24.312 -4.599 7.125 1.00 75.62 77 LEU A N 1
ATOM 584 C CA . LEU A 1 77 ? -23.453 -3.616 7.786 1.00 75.62 77 LEU A CA 1
ATOM 585 C C . LEU A 1 77 ? -22.951 -2.539 6.814 1.00 75.62 77 LEU A C 1
ATOM 587 O O . LEU A 1 77 ? -21.837 -2.036 6.941 1.00 75.62 77 LEU A O 1
ATOM 591 N N . TRP A 1 78 ? -23.813 -2.098 5.893 1.00 82.12 78 TRP A N 1
ATOM 592 C CA . TRP A 1 78 ? -23.479 -1.123 4.848 1.00 82.12 78 TRP A CA 1
ATOM 593 C C . TRP A 1 78 ? -22.884 0.179 5.406 1.00 82.12 78 TRP A C 1
ATOM 595 O O . TRP A 1 78 ? -22.033 0.793 4.770 1.00 82.12 78 TRP A O 1
ATOM 605 N N . ARG A 1 79 ? -23.290 0.595 6.618 1.00 87.06 79 ARG A N 1
ATOM 606 C CA . ARG A 1 79 ? -22.712 1.760 7.309 1.00 87.06 79 ARG A CA 1
ATOM 607 C C . ARG A 1 79 ? -21.244 1.542 7.667 1.00 87.06 79 ARG A C 1
ATOM 609 O O . ARG A 1 79 ? -20.453 2.469 7.535 1.00 87.06 79 ARG A O 1
ATOM 616 N N . VAL A 1 80 ? -20.889 0.336 8.118 1.00 88.94 80 VAL A N 1
ATOM 617 C CA . VAL A 1 80 ? -19.496 -0.047 8.391 1.00 88.94 80 VAL A CA 1
ATOM 618 C C . VAL A 1 80 ? -18.729 -0.097 7.080 1.00 88.94 80 VAL A C 1
ATOM 620 O O . VAL A 1 80 ? -17.666 0.500 7.002 1.00 88.94 80 VAL A O 1
ATOM 623 N N . GLY A 1 81 ? -19.280 -0.731 6.042 1.00 90.25 81 GLY A N 1
ATOM 624 C CA . GLY A 1 81 ? -18.649 -0.788 4.725 1.00 90.25 81 GLY A CA 1
ATOM 625 C C . GLY A 1 81 ? -18.362 0.583 4.123 1.00 90.25 81 GLY A C 1
ATOM 626 O O . GLY A 1 81 ? -17.222 0.866 3.757 1.00 90.25 81 GLY A O 1
ATOM 627 N N . ALA A 1 82 ? -19.362 1.466 4.096 1.00 91.25 82 ALA A N 1
ATOM 628 C CA . ALA A 1 82 ? -19.215 2.832 3.605 1.00 91.25 82 ALA A CA 1
ATOM 629 C C . ALA A 1 82 ? -18.203 3.634 4.437 1.00 91.25 82 ALA A C 1
ATOM 631 O O . ALA A 1 82 ? -17.325 4.285 3.873 1.00 91.25 82 ALA A O 1
ATOM 632 N N . ALA A 1 83 ? -18.275 3.556 5.770 1.00 93.44 83 ALA A N 1
ATOM 633 C CA . ALA A 1 83 ? -17.326 4.244 6.642 1.00 93.44 83 ALA A CA 1
ATOM 634 C C . ALA A 1 83 ? -15.896 3.705 6.481 1.00 93.44 83 ALA A C 1
ATOM 636 O O . ALA A 1 83 ? -14.951 4.491 6.457 1.00 93.44 83 ALA A O 1
ATOM 637 N N . SER A 1 84 ? -15.730 2.389 6.324 1.00 94.56 84 SER A N 1
ATOM 638 C CA . SER A 1 84 ? -14.433 1.769 6.053 1.00 94.56 84 SER A CA 1
ATOM 639 C C . SER A 1 84 ? -13.866 2.190 4.708 1.00 94.56 84 SER A C 1
ATOM 641 O O . SER A 1 84 ? -12.690 2.521 4.631 1.00 94.56 84 SER A O 1
ATOM 643 N N . LEU A 1 85 ? -14.692 2.225 3.661 1.00 94.88 85 LEU A N 1
ATOM 644 C CA . LEU A 1 85 ? -14.267 2.689 2.345 1.00 94.88 85 LEU A CA 1
ATOM 645 C C . LEU A 1 85 ? -13.776 4.139 2.409 1.00 94.88 85 LEU A C 1
ATOM 647 O O . LEU A 1 85 ? -12.674 4.434 1.955 1.00 94.88 85 LEU A O 1
ATOM 651 N N . VAL A 1 86 ? -14.565 5.031 3.015 1.00 96.69 86 VAL A N 1
ATOM 652 C CA . VAL A 1 86 ? -14.192 6.444 3.177 1.00 96.69 86 VAL A CA 1
ATOM 653 C C . VAL A 1 86 ? -12.899 6.577 3.978 1.00 96.69 86 VAL A C 1
ATOM 655 O O . VAL A 1 86 ? -12.009 7.319 3.569 1.00 96.69 86 VAL A O 1
ATOM 658 N N . LEU A 1 87 ? -12.760 5.841 5.084 1.00 97.50 87 LEU A N 1
ATOM 659 C CA . LEU A 1 87 ? -11.561 5.889 5.917 1.00 97.50 87 LEU A CA 1
ATOM 660 C C . LEU A 1 87 ? -10.322 5.366 5.177 1.00 97.50 87 LEU A C 1
ATOM 662 O O . LEU A 1 87 ? -9.275 6.008 5.223 1.00 97.50 87 LEU A O 1
ATOM 666 N N . SER A 1 88 ? -10.436 4.244 4.463 1.00 97.88 88 SER A N 1
ATOM 667 C CA . SER A 1 88 ? -9.347 3.699 3.649 1.00 97.88 88 SER A CA 1
ATOM 668 C C . SER A 1 88 ? -8.916 4.666 2.548 1.00 97.88 88 SER A C 1
ATOM 670 O O . SER A 1 88 ? -7.721 4.915 2.390 1.00 97.88 88 SER A O 1
ATOM 672 N N . LEU A 1 89 ? -9.872 5.250 1.820 1.00 97.81 89 LEU A N 1
ATOM 673 C CA . LEU A 1 89 ? -9.581 6.241 0.783 1.00 97.81 89 LEU A CA 1
ATOM 674 C C . LEU A 1 89 ? -8.935 7.497 1.366 1.00 97.81 89 LEU A C 1
ATOM 676 O O . LEU A 1 89 ? -7.995 8.016 0.772 1.00 97.81 89 LEU A O 1
ATOM 680 N N . LEU A 1 90 ? -9.388 7.956 2.535 1.00 98.25 90 LEU A N 1
ATOM 681 C CA . LEU A 1 90 ? -8.802 9.104 3.220 1.00 98.25 90 LEU A CA 1
ATOM 682 C C . LEU A 1 90 ? -7.343 8.842 3.608 1.00 98.25 90 LEU A C 1
ATOM 684 O O . LEU A 1 90 ? -6.496 9.694 3.358 1.00 98.25 90 LEU A O 1
ATOM 688 N N . VAL A 1 91 ? -7.040 7.668 4.175 1.00 98.19 91 VAL A N 1
ATOM 689 C CA . VAL A 1 91 ? -5.664 7.281 4.530 1.00 98.19 91 VAL A CA 1
ATOM 690 C C . VAL A 1 91 ? -4.781 7.232 3.287 1.00 98.19 91 VAL A C 1
ATOM 692 O O . VAL A 1 91 ? -3.699 7.817 3.291 1.00 98.19 91 VAL A O 1
ATOM 695 N N . VAL A 1 92 ? -5.242 6.588 2.210 1.00 98.06 92 VAL A N 1
ATOM 696 C CA . VAL A 1 92 ? -4.487 6.500 0.951 1.00 98.06 92 VAL A CA 1
ATOM 697 C C . VAL A 1 92 ? -4.257 7.882 0.351 1.00 98.06 92 VAL A C 1
ATOM 699 O O . VAL A 1 92 ? -3.120 8.246 0.062 1.00 98.06 92 VAL A O 1
ATOM 702 N N . PHE A 1 93 ? -5.312 8.681 0.215 1.00 97.69 93 PHE A N 1
ATOM 703 C CA . PHE A 1 93 ? -5.224 10.018 -0.358 1.00 97.69 93 PHE A CA 1
ATOM 704 C C . PHE A 1 93 ? -4.294 10.928 0.452 1.00 97.69 93 PHE A C 1
ATOM 706 O O . PHE A 1 93 ? -3.372 11.511 -0.114 1.00 97.69 93 PHE A O 1
ATOM 713 N N . ALA A 1 94 ? -4.479 11.001 1.774 1.00 97.69 94 ALA A N 1
ATOM 714 C CA . ALA A 1 94 ? -3.631 11.811 2.644 1.00 97.69 94 ALA A CA 1
ATOM 715 C C . ALA A 1 94 ? -2.160 11.378 2.568 1.00 97.69 94 ALA A C 1
ATOM 717 O O . ALA A 1 94 ? -1.278 12.230 2.510 1.00 97.69 94 ALA A O 1
ATOM 718 N N . SER A 1 95 ? -1.895 10.071 2.492 1.00 97.31 95 SER A N 1
ATOM 719 C CA . SER A 1 95 ? -0.540 9.528 2.362 1.00 97.31 95 SER A CA 1
ATOM 720 C C . SER A 1 95 ? 0.153 9.995 1.081 1.00 97.31 95 SER A C 1
ATOM 722 O O . SER A 1 95 ? 1.286 10.468 1.136 1.00 97.31 95 SER A O 1
ATOM 724 N N . PHE A 1 96 ? -0.522 9.920 -0.070 1.00 96.81 96 PHE A N 1
ATOM 725 C CA . PHE A 1 96 ? 0.062 10.364 -1.340 1.00 96.81 96 PHE A CA 1
ATOM 726 C C . PHE A 1 96 ? 0.179 11.887 -1.445 1.00 96.81 96 PHE A C 1
ATOM 728 O O . PHE A 1 96 ? 1.162 12.371 -2.000 1.00 96.81 96 PHE A O 1
ATOM 735 N N . VAL A 1 97 ? -0.766 12.645 -0.880 1.00 96.44 97 VAL A N 1
ATOM 736 C CA . VAL A 1 97 ? -0.664 14.113 -0.809 1.00 96.44 97 VAL A CA 1
ATOM 737 C C . VAL A 1 97 ? 0.537 14.528 0.042 1.00 96.44 97 VAL A C 1
ATOM 739 O O . VAL A 1 97 ? 1.350 15.334 -0.405 1.00 96.44 97 VAL A O 1
ATOM 742 N N . LEU A 1 98 ? 0.693 13.946 1.235 1.00 95.31 98 LEU A N 1
ATOM 743 C CA . LEU A 1 98 ? 1.825 14.230 2.120 1.00 95.31 98 LEU A CA 1
ATOM 744 C C . LEU A 1 98 ? 3.158 13.847 1.469 1.00 95.31 98 LEU A C 1
ATOM 746 O O . LEU A 1 98 ? 4.087 14.656 1.463 1.00 95.31 98 LEU A O 1
ATOM 750 N N . ALA A 1 99 ? 3.231 12.665 0.855 1.00 93.62 99 ALA A N 1
ATOM 751 C CA . ALA A 1 99 ? 4.421 12.205 0.145 1.00 93.62 99 ALA A CA 1
ATOM 752 C C . ALA A 1 99 ? 4.796 13.128 -1.025 1.00 93.62 99 ALA A C 1
ATOM 754 O O . ALA A 1 99 ? 5.931 13.580 -1.104 1.00 93.62 99 ALA A O 1
ATOM 755 N N . GLY A 1 100 ? 3.839 13.484 -1.887 1.00 92.00 100 GLY A N 1
ATOM 756 C CA . GLY A 1 100 ? 4.096 14.364 -3.032 1.00 92.00 100 GLY A CA 1
ATOM 757 C C . GLY A 1 100 ? 4.417 15.811 -2.653 1.00 92.00 100 GLY A C 1
ATOM 758 O O . GLY A 1 100 ? 5.015 16.533 -3.446 1.00 92.00 100 GLY A O 1
ATOM 759 N N . SER A 1 101 ? 4.030 16.240 -1.448 1.00 92.06 101 SER A N 1
ATOM 760 C CA . SER A 1 101 ? 4.321 17.581 -0.924 1.00 92.06 101 SER A CA 1
ATOM 761 C C . SER A 1 101 ? 5.666 17.695 -0.202 1.00 92.06 101 SER A C 1
ATOM 763 O O . SER A 1 101 ? 6.080 18.806 0.128 1.00 92.06 101 SER A O 1
ATOM 765 N N . THR A 1 102 ? 6.348 16.575 0.063 1.00 89.00 102 THR A N 1
ATOM 766 C CA . THR A 1 102 ? 7.600 16.551 0.828 1.00 89.00 102 THR A CA 1
ATOM 767 C C . THR A 1 102 ? 8.755 16.048 -0.032 1.00 89.00 102 THR A C 1
ATOM 769 O O . THR A 1 102 ? 8.787 14.894 -0.453 1.00 89.00 102 THR A O 1
ATOM 772 N N . LEU A 1 103 ? 9.734 16.921 -0.271 1.00 85.31 103 LEU A N 1
ATOM 773 C CA . LEU A 1 103 ? 10.968 16.566 -0.973 1.00 85.31 103 LEU A CA 1
ATOM 774 C C . LEU A 1 103 ? 11.885 15.767 -0.051 1.00 85.31 103 LEU A C 1
ATOM 776 O O . LEU A 1 103 ? 12.101 16.164 1.098 1.00 85.31 103 LEU A O 1
ATOM 780 N N . ASP A 1 104 ? 12.429 14.655 -0.551 1.00 80.44 104 ASP A N 1
ATOM 781 C CA . ASP A 1 104 ? 13.478 13.948 0.184 1.00 80.44 104 ASP A CA 1
ATOM 782 C C . ASP A 1 104 ? 14.816 14.632 -0.055 1.00 80.44 104 ASP A C 1
ATOM 784 O O . ASP A 1 104 ? 15.307 14.670 -1.182 1.00 80.44 104 ASP A O 1
ATOM 788 N N . LEU A 1 105 ? 15.410 15.170 1.005 1.00 81.31 105 LEU A N 1
ATOM 789 C CA . LEU A 1 105 ? 16.766 15.721 0.975 1.00 81.31 105 LEU A CA 1
ATOM 790 C C . LEU A 1 105 ? 17.754 14.842 1.751 1.00 81.31 105 LEU A C 1
ATOM 792 O O . LEU A 1 105 ? 18.898 15.246 1.957 1.00 81.31 105 LEU A O 1
ATOM 796 N N . SER A 1 106 ? 17.320 13.664 2.211 1.00 78.56 106 SER A N 1
ATOM 797 C CA . SER A 1 106 ? 18.185 12.749 2.948 1.00 78.56 106 SER A CA 1
ATOM 798 C C . SER A 1 106 ? 19.209 12.080 2.013 1.00 78.56 106 SER A C 1
ATOM 800 O O . SER A 1 106 ? 18.860 11.688 0.895 1.00 78.56 106 SER A O 1
ATOM 802 N N . PRO A 1 107 ? 20.483 11.934 2.432 1.00 71.38 107 PRO A N 1
ATOM 803 C CA . PRO A 1 107 ? 21.517 11.324 1.591 1.00 71.38 107 PRO A CA 1
ATOM 804 C C . PRO A 1 107 ? 21.221 9.872 1.178 1.00 71.38 107 PRO A C 1
ATOM 806 O O . PRO A 1 107 ? 21.560 9.450 0.072 1.00 71.38 107 PRO A O 1
ATOM 809 N N . ASP A 1 108 ? 20.595 9.092 2.055 1.00 66.56 108 ASP A N 1
ATOM 810 C CA . ASP A 1 108 ? 20.211 7.695 1.835 1.00 66.56 108 ASP A CA 1
ATOM 811 C C . ASP A 1 108 ? 18.933 7.556 0.994 1.00 66.56 108 ASP A C 1
ATOM 813 O O . ASP A 1 108 ? 18.859 6.672 0.131 1.00 66.56 108 ASP A O 1
ATOM 817 N N . GLY A 1 109 ? 17.963 8.458 1.182 1.00 64.25 109 GLY A N 1
ATOM 818 C CA . GLY A 1 109 ? 16.765 8.547 0.348 1.00 64.25 109 GLY A CA 1
ATOM 819 C C . GLY A 1 109 ? 17.090 8.931 -1.097 1.00 64.25 109 GLY A C 1
ATOM 820 O O . GLY A 1 109 ? 16.625 8.265 -2.025 1.00 64.25 109 GLY A O 1
ATOM 821 N N . GLN A 1 110 ? 17.946 9.941 -1.293 1.00 68.81 110 GLN A N 1
ATOM 822 C CA . GLN A 1 110 ? 18.332 10.446 -2.620 1.00 68.81 110 GLN A CA 1
ATOM 823 C C . GLN A 1 110 ? 19.258 9.518 -3.412 1.00 68.81 110 GLN A C 1
ATOM 825 O O . GLN A 1 110 ? 19.341 9.635 -4.632 1.00 68.81 110 GLN A O 1
ATOM 830 N N . SER A 1 111 ? 19.958 8.604 -2.742 1.00 69.69 111 SER A N 1
ATOM 831 C CA . SER A 1 111 ? 20.860 7.661 -3.399 1.00 69.69 111 SER A CA 1
ATOM 832 C C . SER A 1 111 ? 20.156 6.325 -3.635 1.00 69.69 111 SER A C 1
ATOM 834 O O . SER A 1 111 ? 19.458 6.134 -4.629 1.00 69.69 111 SER A O 1
ATOM 836 N N . ALA A 1 112 ? 20.308 5.394 -2.700 1.00 71.44 112 ALA A N 1
ATOM 837 C CA . ALA A 1 112 ? 19.978 3.990 -2.880 1.00 71.44 112 ALA A CA 1
ATOM 838 C C . ALA A 1 112 ? 18.498 3.727 -3.167 1.00 71.44 112 ALA A C 1
ATOM 840 O O . ALA A 1 112 ? 18.152 2.972 -4.080 1.00 71.44 112 ALA A O 1
ATOM 841 N N . GLN A 1 113 ? 17.628 4.344 -2.371 1.00 78.94 113 GLN A N 1
ATOM 842 C CA . GLN A 1 113 ? 16.191 4.097 -2.419 1.00 78.94 113 GLN A CA 1
ATOM 843 C C . GLN A 1 113 ? 15.598 4.667 -3.710 1.00 78.94 113 GLN A C 1
ATOM 845 O O . GLN A 1 113 ? 14.933 3.955 -4.467 1.00 78.94 113 GLN A O 1
ATOM 850 N N . MET A 1 114 ? 15.900 5.935 -3.992 1.00 82.06 114 MET A N 1
ATOM 851 C CA . MET A 1 114 ? 15.426 6.642 -5.176 1.00 82.06 114 MET A CA 1
ATOM 852 C C . MET A 1 114 ? 15.943 6.030 -6.480 1.00 82.06 114 MET A C 1
ATOM 854 O O . MET A 1 114 ? 15.142 5.829 -7.396 1.00 82.06 114 MET A O 1
ATOM 858 N N . LEU A 1 115 ? 17.231 5.680 -6.566 1.00 80.06 115 LEU A N 1
ATOM 859 C CA . LEU A 1 115 ? 17.789 5.030 -7.757 1.00 80.06 115 LEU A CA 1
ATOM 860 C C . LEU A 1 115 ? 17.059 3.723 -8.053 1.00 80.06 115 LEU A C 1
ATOM 862 O O . LEU A 1 115 ? 16.556 3.531 -9.159 1.00 80.06 115 LEU A O 1
ATOM 866 N N . ARG A 1 116 ? 16.901 2.855 -7.050 1.00 83.00 116 ARG A N 1
ATOM 867 C CA . ARG A 1 116 ? 16.212 1.573 -7.229 1.00 83.00 116 ARG A CA 1
ATOM 868 C C . ARG A 1 116 ? 14.768 1.749 -7.701 1.00 83.00 116 ARG A C 1
ATOM 870 O O . ARG A 1 116 ? 14.352 1.082 -8.648 1.00 83.00 116 ARG A O 1
ATOM 877 N N . ILE A 1 117 ? 14.015 2.658 -7.079 1.00 89.19 117 ILE A N 1
ATOM 878 C CA . ILE A 1 117 ? 12.637 2.970 -7.490 1.00 89.19 117 ILE A CA 1
ATOM 879 C C . ILE A 1 117 ? 12.617 3.496 -8.930 1.00 89.19 117 ILE A C 1
ATOM 881 O O . ILE A 1 117 ? 11.775 3.072 -9.721 1.00 89.19 117 ILE A O 1
ATOM 885 N N . SER A 1 118 ? 13.553 4.379 -9.282 1.00 86.94 118 SER A N 1
ATOM 886 C CA . SER A 1 118 ? 13.682 4.945 -10.626 1.00 86.94 118 SER A CA 1
ATOM 887 C C . SER A 1 118 ? 13.956 3.870 -11.683 1.00 86.94 118 SER A C 1
ATOM 889 O O . SER A 1 118 ? 13.290 3.843 -12.719 1.00 86.94 118 SER A O 1
ATOM 891 N N . HIS A 1 119 ? 14.862 2.925 -11.413 1.00 85.62 119 HIS A N 1
ATOM 892 C CA . HIS A 1 119 ? 15.168 1.826 -12.335 1.00 85.62 119 HIS A CA 1
ATOM 893 C C . HIS A 1 119 ? 13.974 0.888 -12.532 1.00 85.62 119 HIS A C 1
ATOM 895 O O . HIS A 1 119 ? 13.581 0.612 -13.668 1.00 85.62 119 HIS A O 1
ATOM 901 N N . LEU A 1 120 ? 13.333 0.470 -11.439 1.00 90.62 120 LEU A N 1
ATOM 902 C CA . LEU A 1 120 ? 12.113 -0.340 -11.485 1.00 90.62 120 LEU A CA 1
ATOM 903 C C . LEU A 1 120 ? 10.997 0.369 -12.270 1.00 90.62 120 LEU A C 1
ATOM 905 O O . LEU A 1 120 ? 10.346 -0.229 -13.129 1.00 90.62 120 LEU A O 1
ATOM 909 N N . ALA A 1 121 ? 10.813 1.672 -12.038 1.00 92.19 121 ALA A N 1
ATOM 910 C CA . ALA A 1 121 ? 9.856 2.489 -12.776 1.00 92.19 121 ALA A CA 1
ATOM 911 C C . ALA A 1 121 ? 10.263 2.700 -14.246 1.00 92.19 121 ALA A C 1
ATOM 913 O O . ALA A 1 121 ? 9.396 2.947 -15.084 1.00 92.19 121 ALA A O 1
ATOM 914 N N . SER A 1 122 ? 11.542 2.570 -14.594 1.00 90.69 122 SER A N 1
ATOM 915 C CA . SER A 1 122 ? 12.048 2.695 -15.968 1.00 90.69 122 SER A CA 1
ATOM 916 C C . SER A 1 122 ? 11.951 1.398 -16.772 1.00 90.69 122 SER A C 1
ATOM 918 O O . SER A 1 122 ? 12.064 1.440 -17.993 1.00 90.69 122 SER A O 1
ATOM 920 N N . GLY A 1 123 ? 11.626 0.275 -16.125 1.00 89.06 123 GLY A N 1
ATOM 921 C CA . GLY A 1 123 ? 11.412 -1.011 -16.790 1.00 89.06 123 GLY A CA 1
ATOM 922 C C . GLY A 1 123 ? 12.468 -2.067 -16.483 1.00 89.06 123 GLY A C 1
ATOM 923 O O . GLY A 1 123 ? 12.508 -3.071 -17.178 1.00 89.06 123 GLY A O 1
ATOM 924 N N . TRP A 1 124 ? 13.296 -1.867 -15.460 1.00 88.50 124 TRP A N 1
ATOM 925 C CA . TRP A 1 124 ? 14.214 -2.902 -14.997 1.00 88.50 124 TRP A CA 1
ATOM 926 C C . TRP A 1 124 ? 13.447 -4.120 -14.457 1.00 88.50 124 TRP A C 1
ATOM 928 O O . TRP A 1 124 ? 12.577 -3.965 -13.588 1.00 88.50 124 TRP A O 1
ATOM 938 N N . ASN A 1 125 ? 13.775 -5.318 -14.951 1.00 89.88 125 ASN A N 1
ATOM 939 C CA . ASN A 1 125 ? 13.314 -6.577 -14.377 1.00 89.88 125 ASN A CA 1
ATOM 940 C C . ASN A 1 125 ? 14.461 -7.245 -13.589 1.00 89.88 125 ASN A C 1
ATOM 942 O O . ASN A 1 125 ? 15.369 -7.810 -14.194 1.00 89.88 125 ASN A O 1
ATOM 946 N N . PRO A 1 126 ? 14.406 -7.276 -12.244 1.00 83.06 126 PRO A N 1
ATOM 947 C CA . PRO A 1 126 ? 15.498 -7.807 -11.426 1.00 83.06 126 PRO A CA 1
ATOM 948 C C . PRO A 1 126 ? 15.688 -9.330 -11.536 1.00 83.06 126 PRO A C 1
ATOM 950 O O . PRO A 1 126 ? 16.689 -9.846 -11.049 1.00 83.06 126 PRO A O 1
ATOM 953 N N . VAL A 1 127 ? 14.738 -10.064 -12.130 1.00 84.94 127 VAL A N 1
ATOM 954 C CA . VAL A 1 127 ? 14.826 -11.524 -12.317 1.00 84.94 127 VAL A CA 1
ATOM 955 C C . VAL A 1 127 ? 15.672 -11.880 -13.539 1.00 84.94 127 VAL A C 1
ATOM 957 O O . VAL A 1 127 ? 16.388 -12.878 -13.506 1.00 84.94 127 VAL A O 1
ATOM 960 N N . TYR A 1 128 ? 15.588 -11.083 -14.606 1.00 85.00 128 TYR A N 1
ATOM 961 C CA . TYR A 1 128 ? 16.228 -11.384 -15.892 1.00 85.00 128 TYR A CA 1
ATOM 962 C C . TYR A 1 128 ? 17.351 -10.407 -16.263 1.00 85.00 128 TYR A C 1
ATOM 964 O O . TYR A 1 128 ? 18.286 -10.807 -16.952 1.00 85.00 128 TYR A O 1
ATOM 972 N N . ASP A 1 129 ? 17.315 -9.170 -15.761 1.00 76.56 129 ASP A N 1
ATOM 973 C CA . ASP A 1 129 ? 18.267 -8.110 -16.104 1.00 76.56 129 ASP A CA 1
ATOM 974 C C . ASP A 1 129 ? 19.275 -7.902 -14.960 1.00 76.56 129 AS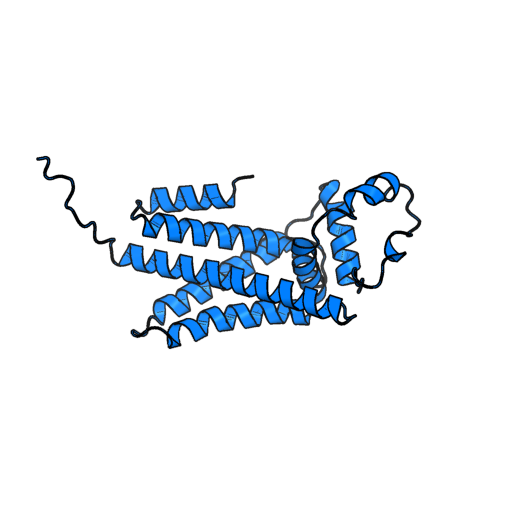P A C 1
ATOM 976 O O . ASP A 1 129 ? 19.209 -6.928 -14.201 1.00 76.56 129 ASP A O 1
ATOM 980 N N . ALA A 1 130 ? 20.214 -8.840 -14.813 1.00 64.00 130 ALA A N 1
ATOM 981 C CA . ALA A 1 130 ? 21.268 -8.768 -13.793 1.00 64.00 130 ALA A CA 1
ATOM 982 C C . ALA A 1 130 ? 22.336 -7.690 -14.092 1.00 64.00 130 ALA A C 1
ATOM 984 O O . ALA A 1 130 ? 22.993 -7.202 -13.176 1.00 64.00 130 ALA A O 1
ATOM 985 N N . GLU A 1 131 ? 22.484 -7.291 -15.360 1.00 53.97 131 GLU A N 1
ATOM 986 C CA . GLU A 1 131 ? 23.567 -6.424 -15.863 1.00 53.97 131 GLU A CA 1
ATOM 987 C C . GLU A 1 131 ? 23.378 -4.926 -15.563 1.00 53.97 131 GLU A C 1
ATOM 989 O O . GLU A 1 131 ? 24.278 -4.124 -15.795 1.00 53.97 131 GLU A O 1
ATOM 994 N N . PHE A 1 132 ? 22.238 -4.500 -15.005 1.00 53.34 132 PHE A N 1
ATOM 995 C CA . PHE A 1 132 ? 22.004 -3.071 -14.727 1.00 53.34 132 PHE A CA 1
ATOM 996 C C . PHE A 1 132 ? 22.827 -2.522 -13.539 1.00 53.34 132 PHE A C 1
ATOM 998 O O . PHE A 1 132 ? 22.729 -1.340 -13.210 1.00 53.34 132 PHE A O 1
ATOM 1005 N N . ILE A 1 133 ? 23.647 -3.368 -12.906 1.00 50.94 133 ILE A N 1
ATOM 1006 C CA . ILE A 1 133 ? 24.627 -2.998 -11.874 1.00 50.94 133 ILE A CA 1
ATOM 1007 C C . ILE A 1 133 ? 25.878 -2.331 -12.498 1.00 50.94 133 ILE A C 1
ATOM 1009 O O . ILE A 1 133 ? 26.575 -1.605 -11.797 1.00 50.94 133 ILE A O 1
ATOM 1013 N N . ASP A 1 134 ? 26.103 -2.440 -13.815 1.00 43.72 134 ASP A N 1
ATOM 1014 C CA . ASP A 1 134 ? 27.314 -1.944 -14.502 1.00 43.72 134 ASP A CA 1
ATOM 1015 C C . ASP A 1 134 ? 27.225 -0.483 -15.020 1.00 43.72 134 ASP A C 1
ATOM 1017 O O . ASP A 1 134 ? 27.817 -0.131 -16.046 1.00 43.72 134 ASP A O 1
ATOM 1021 N N . GLN A 1 135 ? 26.488 0.413 -14.348 1.00 46.66 135 GLN A N 1
ATOM 1022 C CA . GLN A 1 135 ? 26.505 1.844 -14.709 1.00 46.66 135 GLN A CA 1
ATOM 1023 C C . GLN A 1 135 ? 27.762 2.564 -14.165 1.00 46.66 135 GLN A C 1
ATOM 1025 O O . GLN A 1 135 ? 28.182 2.307 -13.041 1.00 46.66 135 GLN A O 1
ATOM 1030 N N . PRO A 1 136 ? 28.371 3.499 -14.926 1.00 41.88 136 PRO A N 1
ATOM 1031 C CA . PRO A 1 136 ? 29.765 3.936 -14.753 1.00 41.88 136 PRO A CA 1
ATOM 1032 C C . PRO A 1 136 ? 30.023 4.916 -13.590 1.00 41.88 136 PRO A C 1
ATOM 1034 O O . PRO A 1 136 ? 31.099 5.516 -13.517 1.00 41.88 136 PRO A O 1
ATOM 1037 N N . ASP A 1 137 ? 29.084 5.086 -12.660 1.00 47.53 137 ASP A N 1
ATOM 1038 C CA . ASP A 1 137 ? 29.256 5.995 -11.527 1.00 47.53 137 ASP A CA 1
ATOM 1039 C C . ASP A 1 137 ? 30.030 5.294 -10.402 1.00 47.53 137 ASP A C 1
ATOM 1041 O O . ASP A 1 137 ? 29.469 4.741 -9.452 1.00 47.53 137 ASP A O 1
ATOM 1045 N N . GLY A 1 138 ? 31.363 5.350 -10.492 1.00 47.22 138 GLY A N 1
ATOM 1046 C CA . GLY A 1 138 ? 32.298 4.715 -9.549 1.00 47.22 138 GLY A CA 1
ATOM 1047 C C . GLY A 1 138 ? 32.156 5.134 -8.075 1.00 47.22 138 GLY A C 1
ATOM 1048 O O . GLY A 1 138 ? 32.753 4.506 -7.205 1.00 47.22 138 GLY A O 1
ATOM 1049 N N . TYR A 1 139 ? 31.356 6.161 -7.767 1.00 45.47 139 TYR A N 1
ATOM 1050 C CA . TYR A 1 139 ? 31.028 6.559 -6.393 1.00 45.47 139 TYR A CA 1
ATOM 1051 C C . TYR A 1 139 ? 29.881 5.732 -5.782 1.00 45.47 139 TYR A C 1
ATOM 1053 O O . TYR A 1 139 ? 29.847 5.530 -4.570 1.00 45.47 139 TYR A O 1
ATOM 1061 N N . ILE A 1 140 ? 28.958 5.227 -6.608 1.00 50.22 140 ILE A N 1
ATOM 1062 C CA . ILE A 1 140 ? 27.801 4.444 -6.154 1.00 50.22 140 ILE A CA 1
ATOM 1063 C C . ILE A 1 140 ? 28.166 2.957 -6.092 1.00 50.22 140 ILE A C 1
ATOM 1065 O O . ILE A 1 140 ? 27.829 2.312 -5.103 1.00 50.22 140 ILE A O 1
ATOM 1069 N N . LEU A 1 141 ? 28.940 2.434 -7.053 1.00 46.06 141 LEU A N 1
ATOM 1070 C CA . LEU A 1 141 ? 29.332 1.014 -7.109 1.00 46.06 141 LEU A CA 1
ATOM 1071 C C . LEU A 1 141 ? 30.024 0.518 -5.829 1.00 46.06 141 LEU A C 1
ATOM 1073 O O . LEU A 1 141 ? 29.592 -0.472 -5.246 1.00 46.06 141 LEU A O 1
ATOM 1077 N N . ALA A 1 142 ? 31.019 1.244 -5.309 1.00 44.09 142 ALA A N 1
ATOM 1078 C CA . ALA A 1 142 ? 31.813 0.766 -4.170 1.00 44.09 142 ALA A CA 1
ATOM 1079 C C . ALA A 1 142 ? 31.010 0.620 -2.856 1.00 44.09 142 ALA A C 1
ATOM 1081 O O . ALA A 1 142 ? 31.389 -0.157 -1.979 1.00 44.09 142 ALA A O 1
ATOM 1082 N N . ALA A 1 143 ? 29.898 1.350 -2.709 1.00 43.00 143 ALA A N 1
ATOM 1083 C CA . ALA A 1 143 ? 28.995 1.243 -1.559 1.00 43.00 143 ALA A CA 1
ATOM 1084 C C . ALA A 1 143 ? 27.715 0.441 -1.868 1.00 43.00 143 ALA A C 1
ATOM 1086 O O . ALA A 1 143 ? 27.076 -0.066 -0.939 1.00 43.00 143 ALA A O 1
ATOM 1087 N N . ALA A 1 144 ? 27.338 0.322 -3.146 1.00 47.97 144 ALA A N 1
ATOM 1088 C CA . ALA A 1 144 ? 26.110 -0.320 -3.597 1.00 47.97 144 ALA A CA 1
ATOM 1089 C C . ALA A 1 144 ? 26.268 -1.806 -3.947 1.00 47.97 144 ALA A C 1
ATOM 1091 O O . ALA A 1 144 ? 25.363 -2.591 -3.658 1.00 47.97 144 ALA A O 1
ATOM 1092 N N . GLU A 1 145 ? 27.412 -2.225 -4.488 1.00 42.81 145 GLU A N 1
ATOM 1093 C CA . GLU A 1 145 ? 27.611 -3.597 -4.988 1.00 42.81 145 GLU A CA 1
ATOM 1094 C C . GLU A 1 145 ? 27.400 -4.681 -3.922 1.00 42.81 145 GLU A C 1
ATOM 1096 O O . GLU A 1 145 ? 26.949 -5.775 -4.240 1.00 42.81 145 GLU A O 1
ATOM 1101 N N . THR A 1 146 ? 27.645 -4.389 -2.642 1.00 44.09 146 THR A N 1
ATOM 1102 C CA . THR A 1 146 ? 27.499 -5.386 -1.564 1.00 44.09 146 THR A CA 1
ATOM 1103 C C . THR A 1 146 ? 26.189 -5.285 -0.784 1.00 44.09 146 THR A C 1
ATOM 1105 O O . THR A 1 146 ? 25.756 -6.268 -0.197 1.00 44.09 146 THR A O 1
ATOM 1108 N N . ARG A 1 147 ? 25.518 -4.124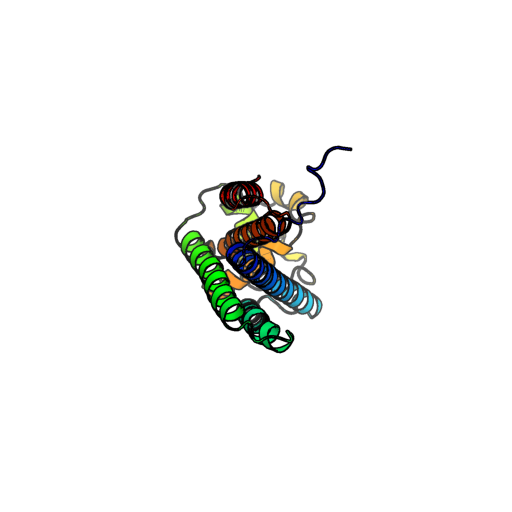 -0.765 1.00 44.81 147 ARG A N 1
ATOM 1109 C CA . ARG A 1 147 ? 24.304 -3.903 0.056 1.00 44.81 147 ARG A CA 1
ATOM 1110 C C . ARG A 1 147 ? 22.994 -4.040 -0.715 1.00 44.81 147 ARG A C 1
ATOM 1112 O O . ARG A 1 147 ? 21.934 -4.249 -0.119 1.00 44.81 147 ARG A O 1
ATOM 1119 N N . PHE A 1 148 ? 23.039 -3.899 -2.034 1.00 50.69 148 PHE A N 1
ATOM 1120 C CA . PHE A 1 148 ? 21.832 -3.903 -2.851 1.00 50.69 148 PHE A CA 1
ATOM 1121 C C . PHE A 1 148 ? 21.382 -5.323 -3.203 1.00 50.69 148 PHE A C 1
ATOM 1123 O O . PHE A 1 148 ? 20.179 -5.545 -3.317 1.00 50.69 148 PHE A O 1
ATOM 1130 N N . VAL A 1 149 ? 22.310 -6.275 -3.285 1.00 49.66 149 VAL A N 1
ATOM 1131 C CA . VAL A 1 149 ? 22.026 -7.683 -3.603 1.00 49.66 149 VAL A CA 1
ATOM 1132 C C . VAL A 1 149 ? 21.256 -8.387 -2.470 1.00 49.66 149 VAL A C 1
ATOM 1134 O O . VAL A 1 149 ? 20.402 -9.222 -2.744 1.00 49.66 149 VAL A O 1
ATOM 1137 N N . ASP A 1 150 ? 21.453 -7.963 -1.215 1.00 50.66 150 ASP A N 1
ATOM 1138 C CA . ASP A 1 150 ? 20.848 -8.595 -0.027 1.00 50.66 150 ASP A CA 1
ATOM 1139 C C . ASP A 1 150 ? 19.591 -7.880 0.517 1.00 50.66 150 ASP A C 1
ATOM 1141 O O . ASP A 1 150 ? 19.043 -8.268 1.552 1.00 50.66 150 ASP A O 1
ATOM 1145 N N . SER A 1 151 ? 19.107 -6.818 -0.139 1.00 58.31 151 SER A N 1
ATOM 1146 C CA . SER A 1 151 ? 17.945 -6.048 0.339 1.00 58.31 151 SER A CA 1
ATOM 1147 C C . SER A 1 151 ? 16.660 -6.406 -0.407 1.00 58.31 151 SER A C 1
ATOM 1149 O O . SER A 1 151 ? 16.594 -6.347 -1.632 1.00 58.31 151 SER A O 1
ATOM 1151 N N . GLY A 1 152 ? 15.606 -6.735 0.349 1.00 65.50 152 GLY A N 1
ATOM 1152 C CA . GLY A 1 152 ? 14.296 -7.083 -0.204 1.00 65.50 152 GLY A CA 1
ATOM 1153 C C . GLY A 1 152 ? 13.700 -5.976 -1.085 1.00 65.50 152 GLY A C 1
ATOM 1154 O O . GLY A 1 152 ? 13.734 -4.801 -0.728 1.00 65.50 152 GLY A O 1
ATOM 1155 N N . LEU A 1 153 ? 13.125 -6.374 -2.225 1.00 77.12 153 LEU A N 1
ATOM 1156 C CA . LEU A 1 153 ? 12.555 -5.484 -3.250 1.00 77.12 153 LEU A CA 1
ATOM 1157 C C . LEU A 1 153 ? 11.140 -4.970 -2.944 1.00 77.12 153 LEU A C 1
ATOM 1159 O O . LEU A 1 153 ? 10.697 -4.036 -3.605 1.00 77.12 153 LEU A O 1
ATOM 1163 N N . GLY A 1 154 ? 10.445 -5.568 -1.967 1.00 77.38 154 GLY A N 1
ATOM 1164 C CA . GLY A 1 154 ? 9.039 -5.295 -1.627 1.00 77.38 154 GLY A CA 1
ATOM 1165 C C . GLY A 1 154 ? 8.679 -3.806 -1.641 1.00 77.38 154 GLY A C 1
ATOM 1166 O O . GLY A 1 154 ? 8.029 -3.344 -2.571 1.00 77.38 154 GLY A O 1
ATOM 1167 N N . PRO A 1 155 ? 9.180 -3.007 -0.683 1.00 81.56 155 PRO A N 1
ATOM 1168 C CA . PRO A 1 155 ? 8.837 -1.585 -0.589 1.00 81.56 155 PRO A CA 1
ATOM 1169 C C . PRO A 1 155 ? 9.087 -0.779 -1.879 1.00 81.56 155 PRO A C 1
ATOM 1171 O O . PRO A 1 155 ? 8.371 0.185 -2.161 1.00 81.56 155 PRO A O 1
ATOM 1174 N N . HIS A 1 156 ? 10.072 -1.177 -2.692 1.00 90.06 156 HIS A N 1
ATOM 1175 C CA . HIS A 1 156 ? 10.400 -0.511 -3.955 1.00 90.06 156 HIS A CA 1
ATOM 1176 C C . HIS A 1 156 ? 9.430 -0.857 -5.085 1.00 90.06 156 HIS A C 1
ATOM 1178 O O . HIS A 1 156 ? 9.212 -0.013 -5.954 1.00 90.06 156 HIS A O 1
ATOM 1184 N N . MET A 1 157 ? 8.835 -2.054 -5.087 1.00 93.62 157 MET A N 1
ATOM 1185 C CA . MET A 1 157 ? 7.867 -2.478 -6.106 1.00 93.62 157 MET A CA 1
ATOM 1186 C C . MET A 1 157 ? 6.582 -1.645 -6.025 1.00 93.62 157 MET A C 1
ATOM 1188 O O . MET A 1 157 ? 6.172 -1.051 -7.033 1.00 93.62 157 MET A O 1
ATOM 1192 N N . ALA A 1 158 ? 5.993 -1.509 -4.831 1.00 94.94 158 ALA A N 1
ATOM 1193 C CA . ALA A 1 158 ? 4.883 -0.584 -4.607 1.00 94.94 158 ALA A CA 1
ATOM 1194 C C . ALA A 1 158 ? 5.250 0.856 -4.980 1.00 94.94 158 ALA A C 1
ATOM 1196 O O . ALA A 1 158 ? 4.546 1.475 -5.786 1.00 94.94 158 ALA A O 1
ATOM 1197 N N . ALA A 1 159 ? 6.371 1.375 -4.474 1.00 94.81 159 ALA A N 1
ATOM 1198 C CA . ALA A 1 159 ? 6.808 2.738 -4.763 1.00 94.81 159 ALA A CA 1
ATOM 1199 C C . ALA A 1 159 ? 6.958 2.997 -6.274 1.00 94.81 159 ALA A C 1
ATOM 1201 O O . ALA A 1 159 ? 6.388 3.957 -6.794 1.00 94.81 159 ALA A O 1
ATOM 1202 N N . ALA A 1 160 ? 7.633 2.109 -7.009 1.00 95.44 160 ALA A N 1
ATOM 1203 C CA . ALA A 1 160 ? 7.827 2.238 -8.453 1.00 95.44 160 ALA A CA 1
ATOM 1204 C C . ALA A 1 160 ? 6.503 2.227 -9.230 1.00 95.44 160 ALA A C 1
ATOM 1206 O O . ALA A 1 160 ? 6.357 2.964 -10.207 1.00 95.44 160 ALA A O 1
ATOM 1207 N N . SER A 1 161 ? 5.505 1.457 -8.783 1.00 96.81 161 SER A N 1
ATOM 1208 C CA . SER A 1 161 ? 4.175 1.474 -9.403 1.00 96.81 161 SER A CA 1
ATOM 1209 C C . SER A 1 161 ? 3.471 2.832 -9.256 1.00 96.81 161 SER A C 1
ATOM 1211 O O . SER A 1 161 ? 2.861 3.310 -10.218 1.00 96.81 161 SER A O 1
ATOM 1213 N N . ALA A 1 162 ? 3.603 3.489 -8.094 1.00 96.69 162 ALA A N 1
ATOM 1214 C CA . ALA A 1 162 ? 3.072 4.832 -7.870 1.00 96.69 162 ALA A CA 1
ATOM 1215 C C . ALA A 1 162 ? 3.792 5.860 -8.742 1.00 96.69 162 ALA A C 1
ATOM 1217 O O . ALA A 1 162 ? 3.136 6.679 -9.381 1.00 96.69 162 ALA A O 1
ATOM 1218 N N . VAL A 1 163 ? 5.119 5.775 -8.839 1.00 96.00 163 VAL A N 1
ATOM 1219 C CA . VAL A 1 163 ? 5.919 6.649 -9.710 1.00 96.00 163 VAL A CA 1
ATOM 1220 C C . VAL A 1 163 ? 5.527 6.465 -11.176 1.00 96.00 163 VAL A C 1
ATOM 1222 O O . VAL A 1 163 ? 5.334 7.450 -11.885 1.00 96.00 163 VAL A O 1
ATOM 1225 N N . LYS A 1 164 ? 5.305 5.225 -11.629 1.00 95.69 164 LYS A N 1
ATOM 1226 C CA . LYS A 1 164 ? 4.845 4.933 -12.997 1.00 95.69 164 LYS A CA 1
ATOM 1227 C C . LYS A 1 164 ? 3.463 5.526 -13.297 1.00 95.69 164 LYS A C 1
ATOM 1229 O O . LYS A 1 164 ? 3.184 5.864 -14.446 1.00 95.69 164 LYS A O 1
ATOM 1234 N N . PHE A 1 165 ? 2.585 5.608 -12.296 1.00 97.00 165 PHE A N 1
ATOM 1235 C CA . PHE A 1 165 ? 1.231 6.146 -12.453 1.00 97.00 165 PHE A CA 1
ATOM 1236 C C . PHE A 1 165 ? 1.175 7.676 -12.321 1.00 97.00 165 PHE A C 1
ATOM 1238 O O . PHE A 1 165 ? 0.490 8.324 -13.108 1.00 97.00 165 PHE A O 1
ATOM 1245 N N . LEU A 1 166 ? 1.896 8.249 -11.354 1.00 95.31 166 LEU A N 1
ATOM 1246 C CA . LEU A 1 166 ? 1.828 9.669 -10.981 1.00 95.31 166 LEU A CA 1
ATOM 1247 C C . LEU A 1 166 ? 2.946 10.524 -11.597 1.00 95.31 166 LEU A C 1
ATOM 1249 O O . LEU A 1 166 ? 2.867 11.749 -11.560 1.00 95.31 166 LEU A O 1
ATOM 1253 N N . GLY A 1 167 ? 3.981 9.902 -12.163 1.00 92.94 167 GLY A N 1
ATOM 1254 C CA . GLY A 1 167 ? 5.044 10.573 -12.915 1.00 92.94 167 GLY A CA 1
ATOM 1255 C C . GLY A 1 167 ? 6.075 11.330 -12.074 1.00 92.94 167 GLY A C 1
ATOM 1256 O O . GLY A 1 167 ? 6.924 12.008 -12.643 1.00 92.94 167 GLY A O 1
ATOM 1257 N N . ASN A 1 168 ? 6.028 11.233 -10.744 1.00 92.38 168 ASN A N 1
ATOM 1258 C CA . ASN A 1 168 ? 6.991 11.876 -9.851 1.00 92.38 168 ASN A CA 1
ATOM 1259 C C . ASN A 1 168 ? 7.463 10.885 -8.776 1.00 92.38 168 ASN A C 1
ATOM 1261 O O . ASN A 1 168 ? 6.648 10.197 -8.157 1.00 92.38 168 ASN A O 1
ATOM 1265 N N . ILE A 1 169 ? 8.785 10.825 -8.586 1.00 90.38 169 ILE A N 1
ATOM 1266 C CA . ILE A 1 169 ? 9.481 9.929 -7.659 1.00 90.38 169 ILE A CA 1
ATOM 1267 C C . ILE A 1 169 ? 9.015 10.097 -6.206 1.00 90.38 169 ILE A C 1
ATOM 1269 O O . ILE A 1 169 ? 8.910 9.113 -5.476 1.00 90.38 169 ILE A O 1
ATOM 1273 N N . GLU A 1 170 ? 8.652 11.319 -5.810 1.00 91.50 170 GLU A N 1
ATOM 1274 C CA . GLU A 1 170 ? 8.279 11.650 -4.430 1.00 91.50 170 GLU A CA 1
ATOM 1275 C C . GLU A 1 170 ? 7.016 10.905 -3.981 1.00 91.50 170 GLU A C 1
ATOM 1277 O O . GLU A 1 170 ? 6.893 10.488 -2.827 1.00 91.50 170 GLU A O 1
ATOM 1282 N N . TYR A 1 171 ? 6.102 10.624 -4.916 1.00 93.38 171 TYR A N 1
ATOM 1283 C CA . TYR A 1 171 ? 4.911 9.829 -4.625 1.00 93.38 171 TYR A CA 1
ATOM 1284 C C . TYR A 1 171 ? 5.225 8.376 -4.256 1.00 93.38 171 TYR A C 1
ATOM 1286 O O . TYR A 1 171 ? 4.388 7.728 -3.627 1.00 93.38 171 TYR A O 1
ATOM 1294 N N . GLY A 1 172 ? 6.417 7.860 -4.577 1.00 90.81 172 GLY A N 1
ATOM 1295 C CA . GLY A 1 172 ? 6.844 6.515 -4.184 1.00 90.81 172 GLY A CA 1
ATOM 1296 C C . GLY A 1 172 ? 6.803 6.292 -2.667 1.00 90.81 172 GLY A C 1
ATOM 1297 O O . GLY A 1 172 ? 6.474 5.197 -2.214 1.00 90.81 172 GLY A O 1
ATOM 1298 N N . LYS A 1 173 ? 7.014 7.349 -1.870 1.00 90.81 173 LYS A N 1
ATOM 1299 C CA . LYS A 1 173 ? 6.958 7.298 -0.397 1.00 90.81 173 LYS A CA 1
ATOM 1300 C C . LYS A 1 173 ? 5.549 7.098 0.154 1.00 90.81 173 LYS A C 1
ATOM 1302 O O . LYS A 1 173 ? 5.393 6.716 1.314 1.00 90.81 173 LYS A O 1
ATOM 1307 N N . GLY A 1 174 ? 4.521 7.359 -0.658 1.00 94.88 174 GLY A N 1
ATOM 1308 C CA . GLY A 1 174 ? 3.123 7.293 -0.238 1.00 94.88 174 GLY A CA 1
ATOM 1309 C C . GLY A 1 174 ? 2.773 5.942 0.377 1.00 94.88 174 GLY 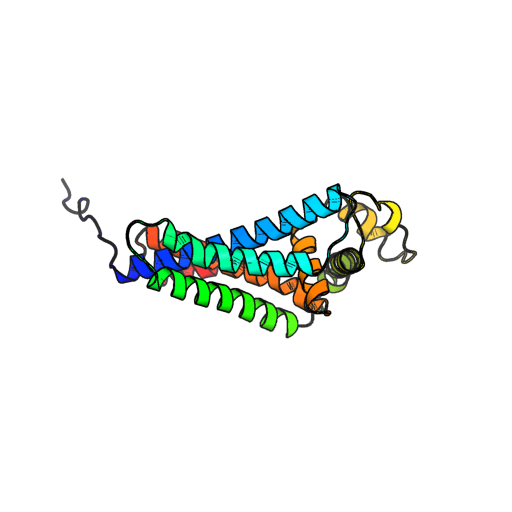A C 1
ATOM 1310 O O . GLY A 1 174 ? 2.085 5.896 1.392 1.00 94.88 174 GLY A O 1
ATOM 1311 N N . PHE A 1 175 ? 3.322 4.847 -0.153 1.00 95.06 175 PHE A N 1
ATOM 1312 C CA . PHE A 1 175 ? 3.043 3.508 0.361 1.00 95.06 175 PHE A CA 1
ATOM 1313 C C . PHE A 1 175 ? 3.581 3.238 1.771 1.00 95.06 175 PHE A C 1
ATOM 1315 O O . PHE A 1 175 ? 2.939 2.494 2.513 1.00 95.06 175 PHE A O 1
ATOM 1322 N N . ASN A 1 176 ? 4.666 3.891 2.194 1.00 92.81 176 ASN A N 1
ATOM 1323 C CA . ASN A 1 176 ? 5.140 3.789 3.578 1.00 92.81 176 ASN A CA 1
ATOM 1324 C C . ASN A 1 176 ? 4.121 4.409 4.543 1.00 92.81 176 ASN A C 1
ATOM 1326 O O . ASN A 1 176 ? 3.744 3.790 5.536 1.00 9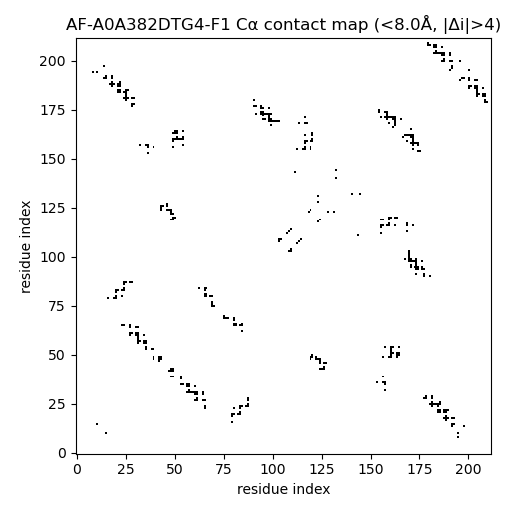2.81 176 ASN A O 1
ATOM 1330 N N . LEU A 1 177 ? 3.599 5.592 4.205 1.00 95.25 177 LEU A N 1
ATOM 1331 C CA . LEU A 1 177 ? 2.559 6.262 4.992 1.00 95.25 177 LEU A CA 1
ATOM 1332 C C . LEU A 1 177 ? 1.232 5.484 4.972 1.00 95.25 177 LEU A C 1
ATOM 1334 O O . LEU A 1 177 ? 0.571 5.366 6.006 1.00 95.25 177 LEU A O 1
ATOM 1338 N N . VAL A 1 178 ? 0.877 4.880 3.832 1.00 97.38 178 VAL A N 1
ATOM 1339 C CA . VAL A 1 178 ? -0.282 3.978 3.724 1.00 97.38 178 VAL A CA 1
ATOM 1340 C C . VAL A 1 178 ? -0.126 2.779 4.659 1.00 97.38 178 VAL A C 1
ATOM 1342 O O . VAL A 1 178 ? -1.077 2.428 5.362 1.00 97.38 178 VAL A O 1
ATOM 1345 N N . LEU A 1 179 ? 1.061 2.167 4.701 1.00 95.56 179 LEU A N 1
ATOM 1346 C CA . LEU A 1 179 ? 1.344 1.024 5.564 1.00 95.56 179 LEU A CA 1
ATOM 1347 C C . LEU A 1 179 ? 1.300 1.412 7.047 1.00 95.56 179 LEU A C 1
ATOM 1349 O O . LEU A 1 179 ? 0.648 0.719 7.828 1.00 95.56 179 LEU A O 1
ATOM 1353 N N . MET A 1 180 ? 1.892 2.549 7.428 1.00 96.56 180 MET A N 1
ATOM 1354 C CA . MET A 1 180 ? 1.776 3.100 8.787 1.00 96.56 180 MET A CA 1
ATOM 1355 C C . MET A 1 180 ? 0.308 3.334 9.170 1.00 96.56 180 MET A C 1
ATOM 1357 O O . MET A 1 180 ? -0.123 2.957 10.261 1.00 96.56 180 MET A O 1
ATOM 1361 N N . GLY A 1 181 ? -0.493 3.886 8.254 1.00 97.38 181 GLY A N 1
ATOM 1362 C CA . GLY A 1 181 ? -1.933 4.051 8.441 1.00 97.38 181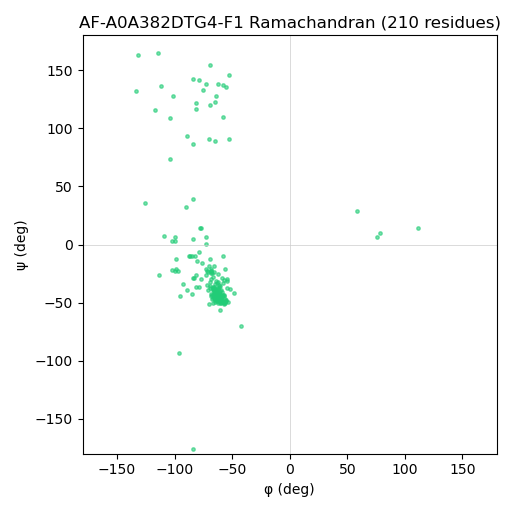 GLY A CA 1
ATOM 1363 C C . GLY A 1 181 ? -2.664 2.719 8.640 1.00 97.38 181 GLY A C 1
ATOM 1364 O O . GLY A 1 181 ? -3.507 2.605 9.531 1.00 97.38 181 GLY A O 1
ATOM 1365 N N . ALA A 1 182 ? -2.320 1.685 7.869 1.00 97.44 182 ALA A N 1
ATOM 1366 C CA . ALA A 1 182 ? -2.886 0.347 8.032 1.00 97.44 182 ALA A CA 1
ATOM 1367 C C . ALA A 1 182 ? -2.521 -0.276 9.390 1.00 97.44 182 ALA A C 1
ATOM 1369 O O . ALA A 1 182 ? -3.403 -0.810 10.068 1.00 97.44 182 ALA A O 1
ATOM 1370 N N . VAL A 1 183 ? -1.258 -0.157 9.816 1.00 96.88 183 VAL A N 1
ATOM 1371 C CA . VAL A 1 183 ? -0.783 -0.608 11.136 1.00 96.88 183 VAL A CA 1
ATOM 1372 C C . VAL A 1 183 ? -1.535 0.111 12.252 1.00 96.88 183 V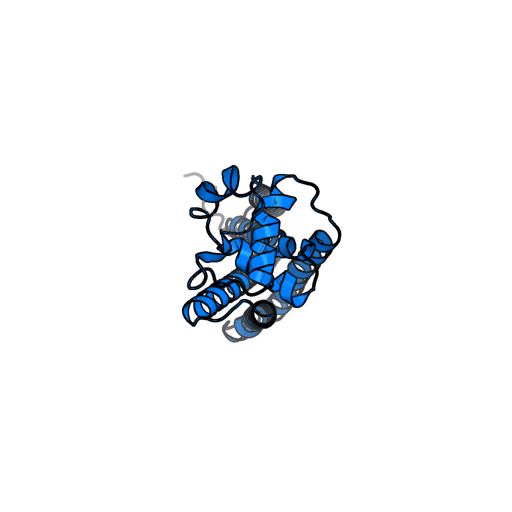AL A C 1
ATOM 1374 O O . VAL A 1 183 ? -2.065 -0.550 13.145 1.00 96.88 183 VAL A O 1
ATOM 1377 N N . MET A 1 184 ? -1.672 1.438 12.169 1.00 97.75 184 MET A N 1
ATOM 1378 C CA . MET A 1 184 ? -2.439 2.230 13.135 1.00 97.75 184 MET A CA 1
ATOM 1379 C C . MET A 1 184 ? -3.880 1.717 13.258 1.00 97.75 184 MET A C 1
ATOM 1381 O O . MET A 1 184 ? -4.383 1.506 14.362 1.00 97.75 184 MET A O 1
ATOM 1385 N N . LEU A 1 185 ? -4.554 1.481 12.130 1.00 98.00 185 LEU A N 1
ATOM 1386 C CA . LEU A 1 185 ? -5.940 1.011 12.109 1.00 98.00 185 LEU A CA 1
ATOM 1387 C C . LEU A 1 185 ? -6.088 -0.402 12.688 1.00 98.00 185 LEU A C 1
ATOM 1389 O O . LEU A 1 185 ? -7.029 -0.666 13.437 1.00 98.00 185 LEU A O 1
ATOM 1393 N N . LEU A 1 186 ? -5.158 -1.307 12.388 1.00 97.69 186 LEU A N 1
ATOM 1394 C CA . LEU A 1 186 ? -5.182 -2.669 12.924 1.00 97.69 186 LEU A CA 1
ATOM 1395 C C . LEU A 1 186 ? -4.843 -2.708 14.416 1.00 97.69 186 LEU A C 1
ATOM 1397 O O . LEU A 1 186 ? -5.505 -3.423 15.166 1.00 97.69 186 LEU A O 1
ATOM 1401 N N . ALA A 1 187 ? -3.884 -1.900 14.871 1.00 97.06 187 ALA A N 1
ATOM 1402 C CA . ALA A 1 187 ? -3.575 -1.746 16.289 1.00 97.06 187 ALA A CA 1
ATOM 1403 C C . ALA A 1 187 ? -4.761 -1.142 17.060 1.00 97.06 187 ALA A C 1
ATOM 1405 O O . ALA A 1 187 ? -5.105 -1.610 18.150 1.00 97.06 187 ALA A O 1
ATOM 1406 N N . LEU A 1 188 ? -5.448 -0.154 16.474 1.00 97.31 188 LEU A N 1
ATOM 1407 C CA . LEU A 1 188 ? -6.678 0.402 17.034 1.00 97.31 188 LEU A CA 1
ATOM 1408 C C . LEU A 1 188 ? -7.770 -0.669 17.134 1.00 97.31 188 LEU A C 1
ATOM 1410 O O . LEU A 1 188 ? -8.401 -0.807 18.178 1.00 97.31 188 LEU A O 1
ATOM 1414 N N . ALA A 1 189 ? -7.974 -1.463 16.084 1.00 96.75 189 ALA A N 1
ATOM 1415 C CA . ALA A 1 189 ? -8.939 -2.557 16.111 1.00 96.75 189 ALA A CA 1
ATOM 1416 C C . ALA A 1 189 ? -8.610 -3.590 17.198 1.00 96.75 189 ALA A C 1
ATOM 1418 O O . ALA A 1 189 ? -9.473 -3.929 18.005 1.00 96.75 189 ALA A O 1
ATOM 1419 N N . ALA A 1 190 ? -7.356 -4.040 17.273 1.00 95.62 190 ALA A N 1
ATOM 1420 C CA . ALA A 1 190 ? -6.918 -5.019 18.263 1.00 95.62 190 ALA A CA 1
ATOM 1421 C C . ALA A 1 190 ? -7.115 -4.509 19.701 1.00 95.62 190 ALA A C 1
ATOM 1423 O O . ALA A 1 190 ? -7.657 -5.214 20.551 1.00 95.62 190 ALA A O 1
ATOM 1424 N N . THR A 1 191 ? -6.737 -3.259 19.975 1.00 95.38 191 THR A N 1
ATOM 1425 C CA . THR A 1 191 ? -6.868 -2.655 21.312 1.00 95.38 191 THR A CA 1
ATOM 1426 C C . THR A 1 191 ? -8.322 -2.393 21.713 1.00 95.38 191 THR A C 1
ATOM 1428 O O . THR A 1 191 ? -8.677 -2.584 22.880 1.00 95.38 191 THR A O 1
ATOM 1431 N N . LEU A 1 192 ? -9.190 -2.013 20.768 1.00 93.62 192 LEU A N 1
ATOM 1432 C CA . LEU A 1 192 ? -10.633 -1.905 21.011 1.00 93.62 192 LEU A CA 1
ATOM 1433 C C . LEU A 1 192 ? -11.283 -3.282 21.225 1.00 93.62 192 LEU A C 1
ATOM 1435 O O . LEU A 1 192 ? -12.131 -3.403 22.112 1.00 93.62 192 LEU A O 1
ATOM 1439 N N . GLY A 1 193 ? -10.839 -4.316 20.502 1.00 90.50 193 GLY A N 1
ATOM 1440 C CA . GLY A 1 193 ? -11.263 -5.708 20.700 1.00 90.50 193 GLY A CA 1
ATOM 1441 C C . GLY A 1 193 ? -10.871 -6.258 22.079 1.00 90.50 193 GLY A C 1
ATOM 1442 O O . GLY A 1 193 ? -11.650 -6.965 22.718 1.00 90.50 193 GLY A O 1
ATOM 1443 N N . LEU A 1 194 ? -9.727 -5.818 22.619 1.00 91.56 194 LEU A N 1
ATOM 1444 C CA . LEU A 1 194 ? -9.315 -6.054 24.013 1.00 91.56 194 LEU A CA 1
ATOM 1445 C C . LEU A 1 194 ? -10.107 -5.223 25.042 1.00 91.56 194 LEU A C 1
ATOM 1447 O O . LEU A 1 194 ? -9.800 -5.239 26.233 1.00 91.56 194 LEU A O 1
ATOM 1451 N N . SER A 1 195 ? -11.145 -4.501 24.610 1.00 90.00 195 SER A N 1
ATOM 1452 C CA . SER A 1 195 ? -12.011 -3.681 25.463 1.00 90.00 195 SER A CA 1
ATOM 1453 C C . SER A 1 195 ? -11.271 -2.584 26.242 1.00 90.00 195 SER A C 1
ATOM 1455 O O . SER A 1 195 ? -11.718 -2.171 27.320 1.00 90.00 195 SER A O 1
ATOM 1457 N N . LEU A 1 196 ? -10.157 -2.077 25.698 1.00 89.19 196 LEU A N 1
ATOM 1458 C CA . LEU A 1 196 ? -9.475 -0.906 26.247 1.00 89.19 196 LEU A CA 1
ATOM 1459 C C . LEU A 1 196 ? -10.312 0.364 26.043 1.00 89.19 196 LEU A C 1
ATOM 1461 O O . LEU A 1 196 ? -11.124 0.482 25.122 1.00 89.19 196 LEU A O 1
ATOM 1465 N N . HIS A 1 197 ? -10.104 1.359 26.909 1.00 89.75 197 HIS A N 1
ATOM 1466 C CA . HIS A 1 197 ? -10.719 2.671 26.719 1.00 89.75 197 HIS A CA 1
ATOM 1467 C C . HIS A 1 197 ? -10.225 3.309 25.418 1.00 89.75 197 HIS A C 1
ATOM 1469 O O . HIS A 1 197 ? -9.026 3.322 25.156 1.00 89.75 197 HIS A O 1
ATOM 1475 N N . LEU A 1 198 ? -11.139 3.929 24.660 1.00 90.88 198 LEU A N 1
ATOM 1476 C CA . LEU A 1 198 ? -10.855 4.535 23.351 1.00 90.88 198 LEU A CA 1
ATOM 1477 C C . LEU A 1 198 ? -9.611 5.436 23.351 1.00 90.88 198 LEU A C 1
ATOM 1479 O O . LEU A 1 198 ? -8.816 5.374 22.427 1.00 90.88 198 LEU A O 1
ATOM 1483 N N . ARG A 1 199 ? -9.419 6.250 24.396 1.00 92.88 199 ARG A N 1
ATOM 1484 C CA . ARG A 1 199 ? -8.248 7.137 24.503 1.00 92.88 199 ARG A CA 1
ATOM 1485 C C . ARG A 1 199 ? -6.935 6.353 24.559 1.00 92.88 199 ARG A C 1
ATOM 1487 O O . ARG A 1 199 ? -5.992 6.707 23.868 1.00 92.88 199 ARG A O 1
ATOM 1494 N N . ILE A 1 200 ? -6.900 5.281 25.348 1.00 93.38 200 ILE A N 1
ATOM 1495 C CA . ILE A 1 200 ? -5.727 4.410 25.484 1.00 93.38 200 ILE A CA 1
ATOM 1496 C C . ILE A 1 200 ? -5.496 3.655 24.173 1.00 93.38 200 ILE A C 1
ATOM 1498 O O . ILE A 1 200 ? -4.374 3.616 23.687 1.00 93.38 200 ILE A O 1
ATOM 1502 N N . ALA A 1 201 ? -6.562 3.123 23.570 1.00 94.19 201 ALA A N 1
ATOM 1503 C CA . ALA A 1 201 ? -6.505 2.429 22.287 1.00 94.19 201 ALA A CA 1
ATOM 1504 C C . ALA A 1 201 ? -5.919 3.316 21.171 1.00 94.19 201 ALA A C 1
ATOM 1506 O O . ALA A 1 201 ? -5.035 2.880 20.442 1.00 94.19 201 ALA A O 1
ATOM 1507 N N . VAL A 1 202 ? -6.345 4.583 21.087 1.00 95.00 202 VAL A N 1
ATOM 1508 C CA . VAL A 1 202 ? -5.804 5.559 20.124 1.00 95.00 202 VAL A CA 1
ATOM 1509 C C . VAL A 1 202 ? -4.325 5.843 20.381 1.00 95.00 202 VAL A C 1
ATOM 1511 O O . VAL A 1 202 ? -3.542 5.826 19.437 1.00 95.00 202 VAL A O 1
ATOM 1514 N N . VAL A 1 203 ? -3.921 6.065 21.636 1.00 95.94 203 VAL A N 1
ATOM 1515 C CA . VAL A 1 203 ? -2.504 6.299 21.969 1.00 95.94 203 VAL A CA 1
ATOM 1516 C C . VAL A 1 203 ? -1.650 5.092 21.583 1.00 95.94 203 VAL A C 1
ATOM 1518 O O . VAL A 1 203 ? -0.638 5.261 20.914 1.00 95.94 203 VAL A O 1
ATOM 1521 N N . LEU A 1 204 ? -2.075 3.877 21.938 1.00 95.12 204 LEU A N 1
ATOM 1522 C CA . LEU A 1 204 ? -1.355 2.652 21.582 1.00 95.12 204 LEU A CA 1
ATOM 1523 C C . LEU A 1 204 ? -1.279 2.441 20.067 1.00 95.12 204 LEU A C 1
ATOM 1525 O O . LEU A 1 204 ? -0.242 2.018 19.570 1.00 95.12 204 LEU A O 1
ATOM 1529 N N . ALA A 1 205 ? -2.343 2.763 19.331 1.00 95.31 205 ALA A N 1
ATOM 1530 C CA . ALA A 1 205 ? -2.359 2.676 17.875 1.00 95.31 205 ALA A CA 1
ATOM 1531 C C . ALA A 1 205 ? -1.376 3.653 17.213 1.00 95.31 205 ALA A C 1
ATOM 1533 O O . ALA A 1 205 ? -0.675 3.274 16.279 1.00 95.31 205 ALA A O 1
ATOM 1534 N N . ILE A 1 206 ? -1.301 4.891 17.713 1.00 94.50 206 ILE A N 1
ATOM 1535 C CA . ILE A 1 206 ? -0.337 5.895 17.242 1.00 94.50 206 ILE A CA 1
ATOM 1536 C C . ILE A 1 206 ? 1.086 5.442 17.561 1.00 94.50 206 ILE A C 1
ATOM 1538 O O . ILE A 1 206 ? 1.938 5.466 16.681 1.00 94.50 206 ILE A O 1
ATOM 1542 N N . VAL A 1 207 ? 1.334 4.989 18.793 1.00 95.56 207 VAL A N 1
ATOM 1543 C CA . VAL A 1 207 ? 2.648 4.469 19.191 1.00 95.56 207 VAL A CA 1
ATOM 1544 C C . VAL A 1 207 ? 3.042 3.293 18.305 1.00 95.56 207 VAL A C 1
ATOM 1546 O O . VAL A 1 207 ? 4.153 3.286 17.808 1.00 95.56 207 VAL A O 1
ATOM 1549 N N . ALA A 1 208 ? 2.138 2.350 18.031 1.00 92.62 208 ALA A N 1
ATOM 1550 C CA . ALA A 1 208 ? 2.424 1.215 17.155 1.00 92.62 208 ALA A CA 1
ATOM 1551 C C . ALA A 1 208 ? 2.788 1.634 15.721 1.00 92.62 208 ALA A C 1
ATOM 1553 O O . ALA A 1 208 ? 3.634 0.999 15.102 1.00 92.62 208 ALA A O 1
ATOM 1554 N N . ALA A 1 209 ? 2.162 2.688 15.193 1.00 92.56 209 ALA A N 1
ATOM 1555 C CA . ALA A 1 209 ? 2.420 3.175 13.840 1.00 92.56 209 ALA A CA 1
ATOM 1556 C C . ALA A 1 209 ? 3.660 4.072 13.726 1.00 92.56 209 ALA A C 1
ATOM 1558 O O . ALA A 1 209 ? 4.236 4.166 12.648 1.00 92.56 209 ALA A O 1
ATOM 1559 N N . LEU A 1 210 ? 4.044 4.746 14.813 1.00 91.12 210 LEU A N 1
ATOM 1560 C CA . LEU A 1 210 ? 5.199 5.647 14.878 1.00 91.12 210 LEU A CA 1
ATOM 1561 C C . LEU A 1 210 ? 6.414 5.017 15.572 1.00 91.12 210 LEU A C 1
ATOM 1563 O O . LEU A 1 210 ? 7.409 5.708 15.783 1.00 91.12 210 LEU A O 1
ATOM 1567 N N . ASN A 1 211 ? 6.326 3.747 15.974 1.00 85.62 211 ASN A N 1
ATOM 1568 C CA . ASN A 1 211 ? 7.436 3.050 16.606 1.00 85.62 211 ASN A CA 1
ATOM 1569 C C . ASN A 1 211 ? 8.537 2.819 15.556 1.00 85.62 211 ASN A C 1
ATOM 1571 O O . ASN A 1 211 ? 8.232 2.184 14.543 1.00 85.62 211 ASN A O 1
ATOM 1575 N N . PRO A 1 212 ? 9.757 3.348 15.763 1.00 59.84 212 PRO A N 1
ATOM 1576 C CA . PRO A 1 212 ? 10.870 3.165 14.836 1.00 59.84 212 PRO A CA 1
ATOM 1577 C C . PRO A 1 212 ? 11.300 1.700 14.697 1.00 59.84 212 PRO A C 1
ATOM 1579 O O . PRO A 1 212 ? 11.095 0.911 15.651 1.00 59.84 212 PRO A O 1
#

Nearest PDB structures (foldseek):
  3q7k-assembly2_G  TM=2.034E-01  e=4.484E+00  Salmonella enterica subsp. enterica serovar Typhi str. CT18

Sequence (212 aa):
MNPILVASRKSPERTRFLERIAARSGSSILIALAALELSVAVTFMAGGVITRYHFLLFVAVLLATCVCRDRVEVEPLWRVGAASLVLSLLVVFASFVLAGSTLDLSPDGQSAQMLRISHLASGWNPVYDAEFIDQPDGYILAAAETRFVDSGLGPHMAAASAVKFLGNIEYGKGFNLVLMGAVMLLALAATLGLSLHLRIAVVLAIVAALNP

Radius of gyration: 20.76 Å; Cα contacts (8 Å, |Δi|>4): 253; chains: 1; bounding box: 59×33×64 Å

Organism: NCBI:txid408172